Protein AF-A0A1Q8R2D6-F1 (afdb_monomer)

Organism: NCBI:txid1888891

Sequence (238 aa):
MILGSIPFVTILTWRAQDFGLTRRSAFLITLFLCGEVMLFPRILRSGWIIWWSLSIIFLVFSGLFWSKVQKTKIAAMAETKDEASTSQISICTENFSKEEIIMQVQIEEPREETSTETVIEEPREETSTETVIKERSEEPDEETLIEQLIEQGFNAKYSDNLDQAVNLFSKALSLDPIPDLALYLIIDCYWLWNNLGERDYAQTQLQVYIQKYLPQFNSDLRHQFDAWMTKENLHSLK

Structure (mmCIF, N/CA/C/O backbone):
data_AF-A0A1Q8R2D6-F1
#
_entry.id   AF-A0A1Q8R2D6-F1
#
loop_
_atom_site.group_PDB
_atom_site.id
_atom_site.type_symbol
_atom_site.label_atom_id
_atom_site.label_alt_id
_atom_site.label_comp_id
_atom_site.label_asym_id
_atom_site.label_entity_id
_atom_site.label_seq_id
_atom_site.pdbx_PDB_ins_code
_atom_site.Cartn_x
_atom_site.Cartn_y
_atom_site.Cartn_z
_atom_site.occupancy
_atom_site.B_iso_or_equiv
_atom_site.auth_seq_id
_atom_site.auth_comp_id
_atom_site.auth_asym_id
_atom_site.auth_atom_id
_atom_site.pdbx_PDB_model_num
ATOM 1 N N . MET A 1 1 ? -36.122 12.189 -4.958 1.00 49.25 1 MET A N 1
ATOM 2 C CA . MET A 1 1 ? -35.716 12.921 -6.180 1.00 49.25 1 MET A CA 1
ATOM 3 C C . MET A 1 1 ? -34.257 12.570 -6.512 1.00 49.25 1 MET A C 1
ATOM 5 O O . MET A 1 1 ? -33.382 13.404 -6.365 1.00 49.25 1 MET A O 1
ATOM 9 N N . ILE A 1 2 ? -33.981 11.302 -6.863 1.00 50.59 2 ILE A N 1
ATOM 10 C CA . ILE A 1 2 ? -32.612 10.756 -7.073 1.00 50.59 2 ILE A CA 1
ATOM 11 C C . ILE A 1 2 ? -32.453 10.160 -8.494 1.00 50.59 2 ILE A C 1
ATOM 13 O O . ILE A 1 2 ? -31.357 9.822 -8.917 1.00 50.59 2 ILE A O 1
ATOM 17 N N . LEU A 1 3 ? -33.522 10.118 -9.303 1.00 48.78 3 LEU A N 1
ATOM 18 C CA . LEU A 1 3 ? -33.504 9.499 -10.640 1.00 48.78 3 LEU A CA 1
ATOM 19 C C . LEU A 1 3 ? -32.684 10.255 -11.713 1.00 48.78 3 LEU A C 1
ATOM 21 O O . LEU A 1 3 ? -32.600 9.789 -12.843 1.00 48.78 3 LEU A O 1
ATOM 25 N N . GLY A 1 4 ? -32.078 11.402 -11.388 1.00 50.03 4 GLY A N 1
ATOM 26 C CA . GLY A 1 4 ? -31.319 12.217 -12.347 1.00 50.03 4 GLY A CA 1
ATOM 27 C C . GLY A 1 4 ? -29.815 11.927 -12.430 1.00 50.03 4 GLY A C 1
ATOM 28 O O . GLY A 1 4 ? -29.171 12.396 -13.365 1.00 50.03 4 GLY A O 1
ATOM 29 N N . SER A 1 5 ? -29.225 11.184 -11.486 1.00 59.44 5 SER A N 1
ATOM 30 C CA . SER A 1 5 ? -27.759 11.043 -11.406 1.00 59.44 5 SER A CA 1
ATOM 31 C C . SER A 1 5 ? -27.187 9.966 -12.331 1.00 59.44 5 SER A C 1
ATOM 33 O O . SER A 1 5 ? -26.088 10.131 -12.854 1.00 59.44 5 SER A O 1
ATOM 35 N N . ILE A 1 6 ? -27.937 8.890 -12.579 1.00 64.88 6 ILE A N 1
ATOM 36 C CA . ILE A 1 6 ? -27.487 7.743 -13.383 1.00 64.88 6 ILE A CA 1
ATOM 37 C C . ILE A 1 6 ? -27.101 8.146 -14.821 1.00 64.88 6 ILE A C 1
ATOM 39 O O . ILE A 1 6 ? -25.969 7.857 -15.213 1.00 64.88 6 ILE A O 1
ATOM 43 N N . PRO A 1 7 ? -27.944 8.863 -15.600 1.00 66.12 7 PRO A N 1
ATOM 44 C CA . PRO A 1 7 ? -27.573 9.258 -16.962 1.00 66.12 7 PRO A CA 1
ATOM 45 C C . PRO A 1 7 ? -26.385 10.234 -16.998 1.00 66.12 7 PRO A C 1
ATOM 47 O O . PRO A 1 7 ? -25.572 10.196 -17.923 1.00 66.12 7 PRO A O 1
ATOM 50 N N . PHE A 1 8 ? -26.239 11.079 -15.974 1.00 61.16 8 PHE A N 1
ATOM 51 C CA . PHE A 1 8 ? -25.151 12.053 -15.885 1.00 61.16 8 PHE A CA 1
ATOM 52 C C . PHE A 1 8 ? -23.792 11.377 -15.661 1.00 61.16 8 PHE A C 1
ATOM 54 O O . PHE A 1 8 ? -22.820 11.691 -16.350 1.00 61.16 8 PHE A O 1
ATOM 61 N N . VAL A 1 9 ? -23.740 10.383 -14.768 1.00 65.31 9 VAL A N 1
ATOM 62 C CA . VAL A 1 9 ? -22.529 9.586 -14.528 1.00 65.31 9 VAL A CA 1
ATOM 63 C C . VAL A 1 9 ? -22.140 8.804 -15.784 1.00 65.31 9 VAL A C 1
ATOM 65 O O . VAL A 1 9 ? -20.965 8.791 -16.150 1.00 65.31 9 VAL A O 1
ATOM 68 N N . THR A 1 10 ? -23.101 8.223 -16.512 1.00 66.81 10 THR A N 1
ATOM 69 C CA . THR A 1 10 ? -22.798 7.503 -17.761 1.00 66.81 10 THR A CA 1
ATOM 70 C C . THR A 1 10 ? -22.265 8.414 -18.868 1.00 66.81 10 THR A C 1
ATOM 72 O O . THR A 1 10 ? -21.314 8.034 -19.546 1.00 66.81 10 THR A O 1
ATOM 75 N N . ILE A 1 11 ? -22.796 9.634 -19.019 1.00 69.81 11 ILE A N 1
ATOM 76 C CA . ILE A 1 11 ? -22.312 10.597 -20.025 1.00 69.81 11 ILE A CA 1
ATOM 77 C C . ILE A 1 11 ? -20.894 11.077 -19.691 1.00 69.81 11 ILE A C 1
ATOM 79 O O . ILE A 1 11 ? -20.056 11.174 -20.587 1.00 69.81 11 ILE A O 1
ATOM 83 N N . LEU A 1 12 ? -20.603 11.339 -18.412 1.00 66.94 12 LEU A N 1
ATOM 84 C CA . LEU A 1 12 ? -19.263 11.723 -17.959 1.00 66.94 12 LEU A CA 1
ATOM 85 C C . LEU A 1 12 ? -18.244 10.601 -18.155 1.00 66.94 12 LEU A C 1
ATOM 87 O O . LEU A 1 12 ? -17.141 10.854 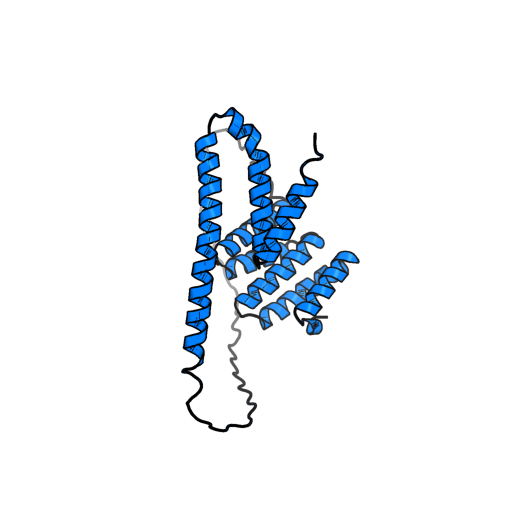-18.633 1.00 66.94 12 LEU A O 1
ATOM 91 N N . THR A 1 13 ? -18.624 9.366 -17.828 1.00 64.56 13 THR A N 1
ATOM 92 C CA . THR A 1 13 ? -17.746 8.198 -17.978 1.00 64.56 13 THR A CA 1
ATOM 93 C C . THR A 1 13 ? -17.443 7.924 -19.451 1.00 64.56 13 THR A C 1
ATOM 95 O O . THR A 1 13 ? -16.289 7.693 -19.806 1.00 64.56 13 THR A O 1
ATOM 98 N N . TRP A 1 14 ? -18.455 8.022 -20.319 1.00 71.25 14 TRP A N 1
ATOM 99 C CA . TRP A 1 14 ? -18.293 7.858 -21.763 1.00 71.25 14 TRP A CA 1
ATOM 100 C C . TRP A 1 14 ? -17.405 8.955 -22.370 1.00 71.25 14 TRP A C 1
ATOM 102 O O . TRP A 1 14 ? -16.427 8.654 -23.048 1.00 71.25 14 TRP A O 1
ATOM 112 N N . ARG A 1 15 ? -17.645 10.229 -22.023 1.00 64.19 15 ARG A N 1
ATOM 113 C CA . ARG A 1 15 ? -16.787 11.355 -22.439 1.00 64.19 15 ARG A CA 1
ATOM 114 C C . ARG A 1 15 ? -15.346 11.207 -21.947 1.00 64.19 15 ARG A C 1
ATOM 116 O O . ARG A 1 15 ? -14.430 11.562 -22.676 1.00 64.19 15 ARG A O 1
ATOM 123 N N . ALA A 1 16 ? -15.125 10.701 -20.733 1.00 65.81 16 ALA A N 1
ATOM 124 C CA . ALA A 1 16 ? -13.780 10.528 -20.184 1.00 65.81 16 ALA A CA 1
ATOM 125 C C . ALA A 1 16 ? -12.938 9.506 -20.972 1.00 65.81 16 ALA A C 1
ATOM 127 O O . ALA A 1 16 ? -11.724 9.686 -21.083 1.00 65.81 16 ALA A O 1
ATOM 128 N N . GLN A 1 17 ? -13.569 8.476 -21.550 1.00 67.12 17 GLN A N 1
ATOM 129 C CA . GLN A 1 17 ? -12.886 7.517 -22.425 1.00 67.12 17 GLN A CA 1
ATOM 130 C C . GLN A 1 17 ? -12.437 8.154 -23.746 1.00 67.12 17 GLN A C 1
ATOM 132 O O . GLN A 1 17 ? -11.300 7.927 -24.157 1.00 67.12 17 GLN A O 1
ATOM 137 N N . ASP A 1 18 ? -13.257 9.016 -24.352 1.00 68.50 18 ASP A N 1
ATOM 138 C CA . ASP A 1 18 ? -12.910 9.704 -25.607 1.00 68.50 18 ASP A CA 1
ATOM 139 C C . ASP A 1 18 ? -11.714 10.664 -25.464 1.00 68.50 18 ASP A C 1
ATOM 141 O O . ASP A 1 18 ? -11.003 10.933 -26.432 1.00 68.50 18 ASP A O 1
ATOM 145 N N . PHE A 1 19 ? -11.445 11.165 -24.254 1.00 66.56 19 PHE A N 1
ATOM 146 C CA . PHE A 1 19 ? -10.306 12.050 -23.986 1.00 66.56 19 PHE A CA 1
ATOM 147 C C . PHE A 1 19 ? -8.987 11.315 -23.699 1.00 66.56 19 PHE A C 1
ATOM 149 O O . PHE A 1 19 ? -7.976 11.976 -23.456 1.00 66.56 19 PHE A O 1
ATOM 156 N N . GLY A 1 20 ? -8.961 9.976 -23.706 1.00 72.81 20 GLY A N 1
ATOM 157 C CA . GLY A 1 20 ? -7.745 9.204 -23.416 1.00 72.81 20 GLY A CA 1
ATOM 158 C C . GLY A 1 20 ? -7.202 9.434 -21.999 1.00 72.81 20 GLY A C 1
ATOM 159 O O . GLY A 1 20 ? -6.004 9.293 -21.753 1.00 72.81 20 GLY A O 1
ATOM 160 N N . LEU A 1 21 ? -8.071 9.833 -21.065 1.00 71.38 21 LEU A N 1
ATOM 161 C CA . LEU A 1 21 ? -7.701 10.118 -19.682 1.00 71.38 21 LEU A CA 1
ATOM 162 C C . LEU A 1 21 ? -7.216 8.839 -18.991 1.00 71.38 21 LEU A C 1
ATOM 164 O O . LEU A 1 21 ? -7.866 7.793 -19.019 1.00 71.38 21 LEU A O 1
ATOM 168 N N . THR A 1 22 ? -6.071 8.928 -18.317 1.00 77.88 22 THR A N 1
ATOM 169 C CA . THR A 1 22 ? -5.552 7.824 -17.501 1.00 77.88 22 THR A CA 1
ATOM 170 C C . THR A 1 22 ? -6.535 7.487 -16.373 1.00 77.88 22 THR A C 1
ATOM 172 O O . THR A 1 22 ? -7.207 8.372 -15.835 1.00 77.88 22 THR A O 1
ATOM 175 N N . ARG A 1 23 ? -6.595 6.217 -15.952 1.00 74.81 23 ARG A N 1
ATOM 176 C CA . ARG A 1 23 ? -7.539 5.732 -14.922 1.00 74.81 23 ARG A CA 1
ATOM 177 C C . ARG A 1 23 ? -7.538 6.580 -13.639 1.00 74.81 23 ARG A C 1
ATOM 179 O O . ARG A 1 23 ? -8.593 6.818 -13.061 1.00 74.81 23 ARG A O 1
ATOM 186 N N . ARG A 1 24 ? -6.366 7.084 -13.228 1.00 73.25 24 ARG A N 1
ATOM 187 C CA . ARG A 1 24 ? -6.216 7.983 -12.068 1.00 73.25 24 ARG A CA 1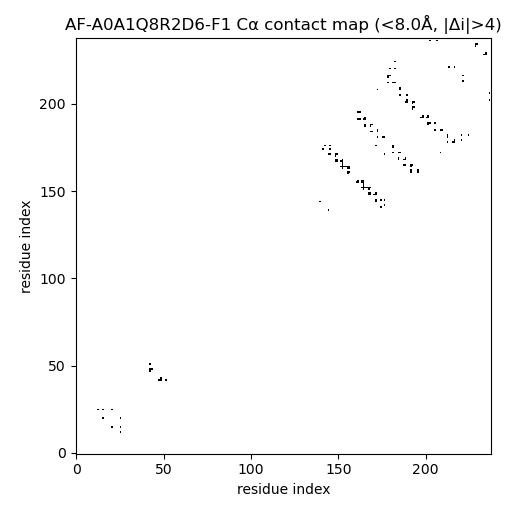
ATOM 188 C C . ARG A 1 24 ? -6.853 9.353 -12.303 1.00 73.25 24 ARG A C 1
ATOM 190 O O . ARG A 1 24 ? -7.557 9.853 -11.435 1.00 73.25 24 ARG A O 1
ATOM 197 N N . SER A 1 25 ? -6.662 9.937 -13.485 1.00 73.62 25 SER A N 1
ATOM 198 C CA . SER A 1 25 ? -7.271 11.228 -13.825 1.00 73.62 25 SER A CA 1
ATOM 199 C C . SER A 1 25 ? -8.798 11.155 -13.923 1.00 73.62 25 SER A C 1
ATOM 201 O O . SER A 1 25 ? -9.477 12.032 -13.399 1.00 73.62 25 SER A O 1
ATOM 203 N N . ALA A 1 26 ? -9.350 10.073 -14.483 1.00 76.19 26 ALA A N 1
ATOM 204 C CA . ALA A 1 26 ? -10.797 9.857 -14.519 1.00 76.19 26 ALA A CA 1
ATOM 205 C C . ALA A 1 26 ? -11.402 9.752 -13.105 1.00 76.19 26 ALA A C 1
ATOM 207 O O . ALA A 1 26 ? -12.459 10.325 -12.832 1.00 76.19 26 ALA A O 1
ATOM 208 N N . PHE A 1 27 ? -10.704 9.079 -12.185 1.00 78.00 27 PHE A N 1
ATOM 209 C CA . PHE A 1 27 ? -11.123 8.978 -10.787 1.00 78.00 27 PHE A CA 1
ATOM 210 C C . PHE A 1 27 ? -11.118 10.340 -10.077 1.00 78.00 27 PHE A C 1
ATOM 212 O O . PHE A 1 27 ? -12.103 10.696 -9.434 1.00 78.00 27 PHE A O 1
ATOM 219 N N . LEU A 1 28 ? -10.060 11.138 -10.255 1.00 76.62 28 LEU A N 1
ATOM 220 C CA . LEU A 1 28 ? -9.964 12.477 -9.665 1.00 76.62 28 LEU A CA 1
ATOM 221 C C . LEU A 1 28 ? -11.050 13.423 -10.184 1.00 76.62 28 LEU A C 1
ATOM 223 O O . LEU A 1 28 ? -11.676 14.121 -9.392 1.00 76.62 28 LEU A O 1
ATOM 227 N N . ILE A 1 29 ? -11.324 13.404 -11.491 1.00 78.31 29 ILE A N 1
ATOM 228 C CA . ILE A 1 29 ? -12.409 14.196 -12.088 1.00 78.31 29 ILE A CA 1
ATOM 229 C C . ILE A 1 29 ? -13.758 13.787 -11.488 1.00 78.31 29 ILE A C 1
ATOM 231 O O . ILE A 1 29 ? -14.573 14.643 -11.156 1.00 78.31 29 ILE A O 1
ATOM 235 N N . THR A 1 30 ? -13.982 12.486 -11.299 1.00 80.19 30 THR A N 1
ATOM 236 C CA . THR A 1 30 ? -15.230 11.968 -10.722 1.00 80.19 30 THR A CA 1
ATOM 237 C C . THR A 1 30 ? -15.400 12.393 -9.262 1.00 80.19 30 THR A C 1
ATOM 239 O O . THR A 1 30 ? -16.477 12.852 -8.886 1.00 80.19 30 THR A O 1
ATOM 242 N N . LEU A 1 31 ? -14.345 12.300 -8.444 1.00 80.75 31 LEU A N 1
ATOM 243 C CA . LEU A 1 31 ? -14.370 12.779 -7.058 1.00 80.75 31 LEU A CA 1
ATOM 244 C C . LEU A 1 31 ? -14.603 14.288 -6.980 1.00 80.75 31 LEU A C 1
ATOM 246 O O . LEU A 1 31 ? -15.407 14.737 -6.165 1.00 80.75 31 LEU A O 1
ATOM 250 N N . PHE A 1 32 ? -13.951 15.059 -7.850 1.00 80.50 32 PHE A N 1
ATOM 251 C CA . PHE A 1 32 ? -14.112 16.508 -7.893 1.00 80.50 32 PHE A CA 1
ATOM 252 C C . PHE A 1 32 ? -15.547 16.900 -8.260 1.00 80.50 32 PHE A C 1
ATOM 254 O O . PHE A 1 32 ? -16.168 17.699 -7.564 1.00 80.50 32 PHE A O 1
ATOM 261 N N . LEU A 1 33 ? -16.119 16.268 -9.290 1.00 80.12 33 LEU A N 1
ATOM 262 C CA . LEU A 1 33 ? -17.515 16.474 -9.685 1.00 80.12 33 LEU A CA 1
ATOM 263 C C . LEU A 1 33 ? -18.496 16.051 -8.585 1.00 80.12 33 LEU A C 1
ATOM 265 O O . LEU A 1 33 ? -19.503 16.721 -8.372 1.00 80.12 33 LEU A O 1
ATOM 269 N N . CYS A 1 34 ? -18.203 14.974 -7.854 1.00 82.31 34 CYS A N 1
ATOM 270 C CA . CYS A 1 34 ? -19.014 14.549 -6.716 1.00 82.31 34 CYS A CA 1
ATOM 271 C C . CYS A 1 34 ? -18.988 15.591 -5.584 1.00 82.31 34 CYS A C 1
ATOM 273 O O . CYS A 1 34 ? -20.038 15.963 -5.055 1.00 82.31 34 CYS A O 1
ATOM 275 N N . GLY A 1 35 ? -17.802 16.116 -5.260 1.00 84.56 35 GLY A N 1
ATOM 276 C CA . GLY A 1 35 ? -17.629 17.186 -4.279 1.00 84.56 35 GLY A CA 1
ATOM 277 C C . GLY A 1 35 ? -18.364 18.468 -4.674 1.00 84.56 35 GLY A C 1
ATOM 278 O O . GLY A 1 35 ? -19.101 19.028 -3.864 1.00 84.56 35 GLY A O 1
ATOM 279 N N . GLU A 1 36 ? -18.241 18.890 -5.933 1.00 77.62 36 GLU A N 1
ATOM 280 C CA . GLU A 1 36 ? -18.953 20.043 -6.495 1.00 77.62 36 GLU A CA 1
ATOM 281 C C . GLU A 1 36 ? -20.477 19.893 -6.364 1.00 77.62 36 GLU A C 1
ATOM 283 O O . GLU A 1 36 ? -21.150 20.802 -5.877 1.00 77.62 36 GLU A O 1
ATOM 288 N N . VAL A 1 37 ? -21.028 18.726 -6.716 1.00 83.19 37 VAL A N 1
ATOM 289 C CA . VAL A 1 37 ? -22.471 18.444 -6.601 1.00 83.19 37 VAL A CA 1
ATOM 290 C C . VAL A 1 37 ? -22.937 18.461 -5.142 1.00 83.19 37 VAL A C 1
ATOM 292 O O . VAL A 1 37 ? -24.014 18.981 -4.850 1.00 83.19 37 VAL A O 1
ATOM 295 N N . MET A 1 38 ? -22.130 17.942 -4.212 1.00 86.94 38 MET A N 1
ATOM 296 C CA . MET A 1 38 ? -22.426 17.963 -2.773 1.00 86.94 38 MET A CA 1
ATOM 297 C C . MET A 1 38 ? -22.367 19.380 -2.179 1.00 86.94 38 MET A C 1
ATOM 299 O O . MET A 1 38 ? -23.127 19.706 -1.265 1.00 86.94 38 MET A O 1
ATOM 303 N N . LEU A 1 39 ? -21.478 20.236 -2.688 1.00 82.94 39 LEU A N 1
ATOM 304 C CA . LEU A 1 39 ? -21.288 21.608 -2.210 1.00 82.94 39 LEU A CA 1
ATOM 305 C C . LEU A 1 39 ? -22.266 22.605 -2.842 1.00 82.94 39 LEU A C 1
ATOM 307 O O . LEU A 1 39 ? -22.570 23.631 -2.229 1.00 82.94 39 LEU A O 1
ATOM 311 N N . PHE A 1 40 ? -22.813 22.290 -4.016 1.00 81.56 40 PHE A N 1
ATOM 312 C CA . PHE A 1 40 ? -23.723 23.153 -4.767 1.00 81.56 40 PHE A CA 1
ATOM 313 C C . PHE A 1 40 ? -24.908 23.705 -3.941 1.00 81.56 40 PHE A C 1
ATOM 315 O O . PHE A 1 40 ? -25.128 24.919 -3.973 1.00 81.56 40 PHE A O 1
ATOM 322 N N . PRO A 1 41 ? -25.629 22.913 -3.114 1.00 81.50 41 PRO A N 1
ATOM 323 C CA . PRO A 1 41 ? -26.730 23.438 -2.299 1.00 81.50 41 PRO A CA 1
ATOM 324 C C . PRO A 1 41 ? -26.273 24.430 -1.220 1.00 81.50 41 PRO A C 1
ATOM 326 O O . PRO A 1 41 ? -26.984 25.386 -0.906 1.00 81.50 41 PRO A O 1
ATOM 329 N N . ARG A 1 42 ? -25.077 24.226 -0.648 1.00 83.69 42 ARG A N 1
ATOM 330 C CA . ARG A 1 42 ? -24.490 25.144 0.342 1.00 83.69 42 ARG A CA 1
ATOM 331 C C . ARG A 1 42 ? -24.068 26.458 -0.306 1.00 83.69 42 ARG A C 1
ATOM 333 O O . ARG A 1 42 ? -24.334 27.519 0.253 1.00 83.69 42 ARG A O 1
ATOM 340 N N . ILE A 1 43 ? -23.464 26.381 -1.488 1.00 81.12 43 ILE A N 1
ATOM 341 C CA . ILE A 1 43 ? -22.980 27.539 -2.248 1.00 81.12 43 ILE A CA 1
ATOM 342 C C . ILE A 1 43 ? -24.147 28.393 -2.764 1.00 81.12 43 ILE A C 1
ATOM 344 O O . ILE A 1 43 ? -24.092 29.621 -2.693 1.00 81.12 43 ILE A O 1
ATOM 348 N N . LEU A 1 44 ? -25.241 27.763 -3.204 1.00 82.12 44 LEU A N 1
ATOM 349 C CA . LEU A 1 44 ? -26.472 28.468 -3.577 1.00 82.12 44 LEU A CA 1
ATOM 350 C C . LEU A 1 44 ? -27.035 29.301 -2.421 1.00 82.12 44 LEU A C 1
ATOM 352 O O . LEU A 1 44 ? -27.538 30.400 -2.639 1.00 82.12 44 LEU A O 1
ATOM 356 N N . ARG A 1 45 ? -26.925 28.799 -1.186 1.00 90.31 45 ARG A N 1
ATOM 357 C CA . ARG A 1 45 ? -27.422 29.494 0.005 1.00 90.31 45 ARG A CA 1
ATOM 358 C C . ARG A 1 45 ? -26.513 30.639 0.456 1.00 90.31 45 ARG A C 1
ATOM 360 O O . ARG A 1 45 ? -27.017 31.594 1.037 1.00 90.31 45 ARG A O 1
ATOM 367 N N . SER A 1 46 ? -25.204 30.563 0.207 1.00 88.12 46 SER A N 1
ATOM 368 C CA . SER A 1 46 ? -24.252 31.603 0.626 1.00 88.12 46 SER A CA 1
ATOM 369 C C . SER A 1 46 ? -24.168 32.794 -0.335 1.00 88.12 46 SER A C 1
ATOM 371 O O . SER A 1 46 ? -23.523 33.786 -0.006 1.00 88.12 46 SER A O 1
ATOM 373 N N . GLY A 1 47 ? -24.800 32.721 -1.513 1.00 91.00 47 GLY A N 1
ATOM 374 C CA . GLY A 1 47 ? -24.749 33.777 -2.531 1.00 91.00 47 GLY A CA 1
ATOM 375 C C . GLY A 1 47 ? -23.442 33.814 -3.334 1.00 91.00 47 GLY A C 1
ATOM 376 O O . GLY A 1 47 ? -23.210 34.751 -4.092 1.00 91.00 47 GLY A O 1
ATOM 377 N N . TRP A 1 48 ? -22.585 32.795 -3.213 1.00 90.88 48 TRP A N 1
ATOM 378 C CA . TRP A 1 48 ? -21.262 32.739 -3.857 1.00 90.88 48 TRP A CA 1
ATOM 379 C C . TRP A 1 48 ? -21.291 32.108 -5.260 1.00 90.88 48 TRP A C 1
ATOM 381 O O . TRP A 1 48 ? -20.329 31.483 -5.705 1.00 90.88 48 TRP A O 1
ATOM 391 N N . ILE A 1 49 ? -22.395 32.280 -5.990 1.00 86.94 49 ILE A N 1
ATOM 392 C CA . ILE A 1 49 ? -22.609 31.636 -7.296 1.00 86.94 49 ILE A CA 1
ATOM 393 C C . ILE A 1 49 ? -21.556 32.052 -8.338 1.00 86.94 49 ILE A C 1
ATOM 395 O O . ILE A 1 49 ? -21.135 31.240 -9.159 1.00 86.94 49 ILE A O 1
ATOM 399 N N . ILE A 1 50 ? -21.081 33.302 -8.268 1.00 88.50 50 ILE A N 1
ATOM 400 C CA . ILE A 1 50 ? -20.096 33.856 -9.207 1.00 88.50 50 ILE A CA 1
ATOM 401 C C . ILE A 1 50 ? -18.758 33.123 -9.061 1.00 88.50 50 ILE A C 1
ATOM 403 O O . ILE A 1 50 ? -18.198 32.668 -10.056 1.00 88.50 50 ILE A O 1
ATOM 407 N N . TRP A 1 51 ? -18.280 32.929 -7.830 1.00 84.44 51 TRP A N 1
ATOM 408 C CA . TRP A 1 51 ? -17.029 32.212 -7.561 1.00 84.44 51 TRP A CA 1
ATOM 409 C C . TRP A 1 51 ? -17.083 30.756 -8.017 1.00 84.44 51 TRP A C 1
ATOM 411 O O . TRP A 1 51 ? -16.135 30.256 -8.618 1.00 84.44 51 TRP A O 1
ATOM 421 N N . TRP A 1 52 ? -18.219 30.097 -7.800 1.00 84.69 52 TRP A N 1
ATOM 422 C CA . TRP A 1 52 ? -18.423 28.731 -8.271 1.00 84.69 52 TRP A CA 1
ATOM 423 C C . TRP A 1 52 ? -18.423 28.641 -9.802 1.00 84.69 52 TRP A C 1
ATOM 425 O O . TRP A 1 52 ? -17.741 27.793 -10.373 1.00 84.69 52 TRP A O 1
ATOM 435 N N . SER A 1 53 ? -19.090 29.578 -10.486 1.00 83.06 53 SER A N 1
ATOM 436 C CA . SER A 1 53 ? -19.061 29.631 -11.952 1.00 83.06 53 SER A CA 1
ATOM 437 C C . SER A 1 53 ? -17.646 29.851 -12.506 1.00 83.06 53 SER A C 1
ATOM 439 O O . SER A 1 53 ? -17.270 29.217 -13.492 1.00 83.06 53 SER A O 1
ATOM 441 N N . LEU A 1 54 ? -16.826 30.672 -11.839 1.00 87.19 54 LEU A N 1
ATOM 442 C CA . LEU A 1 54 ? -15.428 30.889 -12.218 1.00 87.19 54 LEU A CA 1
ATOM 443 C C . LEU A 1 54 ? -14.570 29.632 -12.020 1.00 87.19 54 LEU A C 1
ATOM 445 O O . LEU A 1 54 ? -13.733 29.350 -12.875 1.00 87.19 54 LEU A O 1
ATOM 449 N N . SER A 1 55 ? -14.808 28.853 -10.957 1.00 83.38 55 SER A N 1
ATOM 450 C CA . SER A 1 55 ? -14.138 27.562 -10.722 1.00 83.38 55 SER A CA 1
ATOM 451 C C . SER A 1 55 ? -14.369 26.592 -11.885 1.00 83.38 55 SER A C 1
ATOM 453 O O . SER A 1 55 ? -13.416 26.065 -12.462 1.00 83.38 55 SER A O 1
ATOM 455 N N . ILE A 1 56 ? -15.627 26.436 -12.314 1.00 82.31 56 ILE A N 1
ATOM 456 C CA . ILE A 1 56 ? -15.982 25.563 -13.443 1.00 82.31 56 ILE A CA 1
ATOM 457 C C . ILE A 1 56 ? -15.315 26.035 -14.732 1.00 82.31 56 ILE A C 1
ATOM 459 O O . ILE A 1 56 ? -14.736 25.230 -15.464 1.00 82.31 56 ILE A O 1
ATOM 463 N N . ILE A 1 57 ? -15.376 27.338 -15.013 1.00 87.06 57 ILE A N 1
ATOM 464 C CA . ILE A 1 57 ? -14.763 27.919 -16.209 1.00 87.06 57 ILE A CA 1
ATOM 465 C C . ILE A 1 57 ? -13.253 27.652 -16.208 1.00 87.06 57 ILE A C 1
ATOM 467 O O . ILE A 1 57 ? -12.715 27.168 -17.207 1.00 87.06 57 ILE A O 1
ATOM 471 N N . PHE A 1 58 ? -12.575 27.892 -15.084 1.00 85.88 58 PHE A N 1
ATOM 472 C CA . PHE A 1 58 ? -11.146 27.624 -14.934 1.00 85.88 58 PHE A CA 1
ATOM 473 C C . PHE A 1 58 ? -10.807 26.144 -15.163 1.00 85.88 58 PHE A C 1
ATOM 475 O O . PHE A 1 58 ? -9.819 25.834 -15.833 1.00 85.88 58 PHE A O 1
ATOM 482 N N . LEU A 1 59 ? -11.644 25.225 -14.681 1.00 81.50 59 LEU A N 1
ATOM 483 C CA . LEU A 1 59 ? -11.442 23.784 -14.833 1.00 81.50 59 LEU A CA 1
ATOM 484 C C . LEU A 1 59 ? -11.571 23.332 -16.297 1.00 81.50 59 LEU A C 1
ATOM 486 O O . LEU A 1 59 ? -10.739 22.564 -16.788 1.00 81.50 59 LEU A O 1
ATOM 490 N N . VAL A 1 60 ? -12.545 23.879 -17.032 1.00 81.00 60 VAL A N 1
ATOM 491 C CA . VAL A 1 60 ? -12.702 23.644 -18.478 1.00 81.00 60 VAL A CA 1
ATOM 492 C C . VAL A 1 60 ? -11.497 24.182 -19.256 1.00 81.00 60 VAL A C 1
ATOM 494 O O . VAL A 1 60 ? -10.945 23.475 -20.103 1.00 81.00 60 VAL A O 1
ATOM 497 N N . PHE A 1 61 ? -11.040 25.400 -18.948 1.00 82.69 61 PHE A N 1
ATOM 498 C CA . PHE A 1 61 ? -9.849 25.970 -19.585 1.00 82.69 61 PHE A CA 1
ATOM 499 C C . PHE A 1 61 ? -8.584 25.165 -19.277 1.00 82.69 61 PHE A C 1
ATOM 501 O O . PHE A 1 61 ? -7.800 24.901 -20.189 1.00 82.69 61 PHE A O 1
ATOM 508 N N . SER A 1 62 ? -8.413 24.710 -18.036 1.00 79.62 62 SER A N 1
ATOM 509 C CA . SER A 1 62 ? -7.275 23.878 -17.629 1.00 79.62 62 SER A CA 1
ATOM 510 C C . SER A 1 62 ? -7.213 22.578 -18.435 1.00 79.62 62 SER A C 1
ATOM 512 O O . SER A 1 62 ? -6.148 22.210 -18.929 1.00 79.62 62 SER A O 1
ATOM 514 N N . GLY A 1 63 ? -8.360 21.926 -18.663 1.00 77.19 63 GLY A N 1
ATOM 515 C CA . GLY A 1 63 ? -8.441 20.723 -19.497 1.00 77.19 63 GLY A CA 1
ATOM 516 C C . GLY A 1 63 ? -8.077 20.975 -20.965 1.00 77.19 63 GLY A C 1
ATOM 517 O O . GLY A 1 63 ? -7.316 20.210 -21.563 1.00 77.19 63 GLY A O 1
ATOM 518 N N . LEU A 1 64 ? -8.555 22.082 -21.545 1.00 78.12 64 LEU A N 1
ATOM 519 C CA . LEU A 1 64 ? -8.241 22.452 -22.931 1.00 78.12 64 LEU A CA 1
ATOM 520 C C . LEU A 1 64 ? -6.752 22.770 -23.119 1.00 78.12 64 LEU A C 1
ATOM 522 O O . LEU A 1 64 ? -6.145 22.321 -24.098 1.00 78.12 64 LEU A O 1
ATOM 526 N N . PHE A 1 65 ? -6.147 23.496 -22.177 1.00 75.31 65 PHE A N 1
ATOM 527 C CA . PHE A 1 65 ? -4.725 23.836 -22.222 1.00 75.31 65 PHE A CA 1
ATOM 528 C C . PHE A 1 65 ? -3.818 22.620 -22.008 1.00 75.31 65 PHE A C 1
ATOM 530 O O . PHE A 1 65 ? -2.794 22.507 -22.686 1.00 75.31 65 PHE A O 1
ATOM 537 N N . TRP A 1 66 ? -4.212 21.664 -21.161 1.00 72.00 66 TRP A N 1
ATOM 538 C CA . TRP A 1 66 ? -3.429 20.450 -20.910 1.00 72.00 66 TRP A CA 1
ATOM 539 C C . TRP A 1 66 ? -3.195 19.622 -22.184 1.00 72.00 66 TRP A C 1
ATOM 541 O O . TRP A 1 66 ? -2.092 19.124 -22.421 1.00 72.00 66 TRP A O 1
ATOM 551 N N . SER A 1 67 ? -4.201 19.549 -23.063 1.00 65.94 67 SER A N 1
ATOM 552 C CA . SER A 1 67 ? -4.107 18.813 -24.332 1.00 65.94 67 SER A CA 1
ATOM 553 C C . SER A 1 67 ? -3.036 19.365 -25.285 1.00 65.94 67 SER A C 1
ATOM 555 O O . SER A 1 67 ? -2.416 18.606 -26.032 1.00 65.94 67 SER A O 1
ATOM 557 N N . LYS A 1 68 ? -2.775 20.680 -25.248 1.00 71.19 68 LYS A N 1
ATOM 558 C CA . LYS A 1 68 ? -1.745 21.316 -26.082 1.00 71.19 68 LYS A CA 1
ATOM 559 C C . LYS A 1 68 ? -0.340 21.065 -25.544 1.00 71.19 68 LYS A C 1
ATOM 561 O O . LYS A 1 68 ? 0.562 20.812 -26.336 1.00 71.19 68 LYS A O 1
ATOM 566 N N . VAL A 1 69 ? -0.169 21.074 -24.222 1.00 69.69 69 VAL A N 1
ATOM 567 C CA . VAL A 1 69 ? 1.136 20.859 -23.571 1.00 69.69 69 VAL A CA 1
ATOM 568 C C . VAL A 1 69 ? 1.642 19.425 -23.767 1.00 69.69 69 VAL A C 1
ATOM 570 O O . VAL A 1 69 ? 2.845 19.203 -23.885 1.00 69.69 69 VAL A O 1
ATOM 573 N N . GLN A 1 70 ? 0.750 18.434 -23.850 1.00 69.06 70 GLN A N 1
ATOM 574 C CA . GLN A 1 70 ? 1.181 17.057 -24.115 1.00 69.06 70 GLN A CA 1
ATOM 575 C C . GLN A 1 70 ? 1.606 16.826 -25.568 1.00 69.06 70 GLN A C 1
ATOM 577 O O . GLN A 1 70 ? 2.577 16.113 -25.810 1.00 69.06 70 GLN A O 1
ATOM 582 N N . LYS A 1 71 ? 0.945 17.471 -26.538 1.00 69.19 71 LYS A N 1
ATOM 583 C CA . LYS A 1 71 ? 1.311 17.342 -27.957 1.00 69.19 71 LYS A CA 1
ATOM 584 C C . LYS A 1 71 ? 2.701 17.904 -28.255 1.00 69.19 71 LYS A C 1
ATOM 586 O O . LYS A 1 71 ? 3.429 17.309 -29.042 1.00 69.19 71 LYS A O 1
ATOM 591 N N . THR A 1 72 ? 3.098 18.994 -27.597 1.00 70.69 72 THR A N 1
ATOM 592 C CA . THR A 1 72 ? 4.445 19.561 -27.763 1.00 70.69 72 THR A CA 1
ATOM 593 C C . THR A 1 72 ? 5.526 18.697 -27.113 1.00 70.69 72 THR A C 1
ATOM 595 O O . THR A 1 72 ? 6.593 18.537 -27.696 1.00 70.69 72 THR A O 1
ATOM 598 N N . LYS A 1 73 ? 5.248 18.066 -25.962 1.00 66.12 73 LYS A N 1
ATOM 599 C CA . LYS A 1 73 ? 6.188 17.122 -25.328 1.00 66.12 73 LYS A CA 1
ATOM 600 C C . LYS A 1 73 ? 6.408 15.850 -26.149 1.00 66.12 73 LYS A C 1
ATOM 602 O O . LYS A 1 73 ? 7.543 15.405 -26.264 1.00 66.12 73 LYS A O 1
ATOM 607 N N . ILE A 1 74 ? 5.350 15.284 -26.735 1.00 67.00 74 ILE A N 1
ATOM 608 C CA . ILE A 1 74 ? 5.463 14.076 -27.571 1.00 67.00 74 ILE A CA 1
ATOM 609 C C . ILE A 1 74 ? 6.225 14.381 -28.870 1.00 67.00 74 ILE A C 1
ATOM 611 O O . ILE A 1 74 ? 7.057 13.579 -29.280 1.00 67.00 74 ILE A O 1
ATOM 615 N N . ALA A 1 75 ? 6.008 15.553 -29.478 1.00 68.12 75 ALA A N 1
ATOM 616 C CA . ALA A 1 75 ? 6.763 15.979 -30.659 1.00 68.12 75 ALA A CA 1
ATOM 617 C C . ALA A 1 75 ? 8.259 16.201 -30.354 1.00 68.12 75 ALA A C 1
ATOM 619 O O . ALA A 1 75 ? 9.108 15.706 -31.088 1.00 68.12 75 ALA A O 1
ATOM 620 N N . ALA A 1 76 ? 8.592 16.846 -29.228 1.00 68.44 76 ALA A N 1
ATOM 621 C CA . ALA A 1 76 ? 9.984 17.069 -28.821 1.00 68.44 76 ALA A CA 1
ATOM 622 C C . ALA A 1 76 ? 10.740 15.767 -28.470 1.00 68.44 76 ALA A C 1
ATOM 624 O O . ALA A 1 76 ? 11.951 15.665 -28.664 1.00 68.44 76 ALA A O 1
ATOM 625 N N . MET A 1 77 ? 10.032 14.748 -27.969 1.00 64.44 77 MET A N 1
ATOM 626 C CA . MET A 1 77 ? 10.610 13.421 -27.713 1.00 64.44 77 MET A CA 1
ATOM 627 C C . MET A 1 77 ? 10.777 12.573 -28.982 1.00 64.44 77 MET A C 1
ATOM 629 O O . MET A 1 77 ? 11.568 11.633 -28.976 1.00 64.44 77 MET A O 1
ATOM 633 N N . ALA A 1 78 ? 10.055 12.883 -30.062 1.00 66.44 78 ALA A N 1
ATOM 634 C CA . ALA A 1 78 ? 10.231 12.209 -31.346 1.00 66.44 78 ALA A CA 1
ATOM 635 C C . ALA A 1 78 ? 11.479 12.725 -32.087 1.00 66.44 78 ALA A C 1
ATOM 637 O O . ALA A 1 78 ? 12.251 11.916 -32.589 1.00 66.44 78 ALA A O 1
ATOM 638 N N . GLU A 1 79 ? 11.742 14.038 -32.070 1.00 60.97 79 GLU A N 1
ATOM 639 C CA . GLU A 1 79 ? 12.933 14.620 -32.722 1.00 60.97 79 GLU A CA 1
ATOM 640 C C . GLU A 1 79 ? 14.261 14.232 -32.053 1.00 60.97 79 GLU A C 1
ATOM 642 O O . GLU A 1 79 ? 15.283 14.123 -32.722 1.00 60.97 79 GLU A O 1
ATOM 647 N N . THR A 1 80 ? 14.268 13.949 -30.749 1.00 58.66 80 THR A N 1
ATOM 648 C CA . THR A 1 80 ? 15.498 13.570 -30.025 1.00 58.66 80 THR A CA 1
ATOM 649 C C . THR A 1 80 ? 15.917 12.107 -30.215 1.00 58.66 80 THR A C 1
ATOM 651 O O . THR A 1 80 ? 16.975 11.709 -29.728 1.00 58.66 80 THR A O 1
ATOM 654 N N . LYS A 1 81 ? 15.126 11.291 -30.927 1.00 53.16 81 LYS A N 1
ATOM 655 C CA . LYS A 1 81 ? 15.430 9.867 -31.155 1.00 53.16 81 LYS A CA 1
ATOM 656 C C . LYS A 1 81 ? 16.092 9.580 -32.508 1.00 53.16 81 LYS A C 1
ATOM 658 O O . LYS A 1 81 ? 16.753 8.549 -32.640 1.00 53.16 81 LYS A O 1
ATOM 663 N N . ASP A 1 82 ? 15.995 10.498 -33.467 1.00 55.38 82 ASP A N 1
ATOM 664 C CA . ASP A 1 82 ? 16.555 10.301 -34.810 1.00 55.38 82 ASP A CA 1
ATOM 665 C C . ASP A 1 82 ? 18.036 10.711 -34.929 1.00 55.38 82 ASP A C 1
ATOM 667 O O . ASP A 1 82 ? 18.716 10.291 -35.863 1.00 55.38 82 ASP A O 1
ATOM 671 N N . GLU A 1 83 ? 18.596 11.425 -33.945 1.00 53.56 83 GLU A N 1
ATOM 672 C CA . GLU A 1 83 ? 20.012 11.840 -33.965 1.00 53.56 83 GLU A CA 1
ATOM 673 C C . GLU A 1 83 ? 20.971 10.864 -33.247 1.00 53.56 83 GLU A C 1
ATOM 675 O O . GLU A 1 83 ? 22.188 10.974 -33.377 1.00 53.56 83 GLU A O 1
ATOM 680 N N . ALA A 1 84 ? 20.453 9.845 -32.547 1.00 52.34 84 ALA A N 1
ATOM 681 C CA . ALA A 1 84 ? 21.273 8.869 -31.812 1.00 52.34 84 ALA A CA 1
ATOM 682 C C . ALA A 1 84 ? 21.567 7.559 -32.579 1.00 52.34 84 ALA A C 1
ATOM 684 O O . ALA A 1 84 ? 22.262 6.691 -32.055 1.00 52.34 84 ALA A O 1
ATOM 685 N N . SER A 1 85 ? 21.069 7.391 -33.813 1.00 50.84 85 SER A N 1
ATOM 686 C CA . SER A 1 85 ? 21.177 6.117 -34.557 1.00 50.84 85 SER A CA 1
ATOM 687 C C . SER A 1 85 ? 22.247 6.084 -35.660 1.00 50.84 85 SER A C 1
ATOM 689 O O . SER A 1 85 ? 22.282 5.135 -36.441 1.00 50.84 85 SER A O 1
ATOM 691 N N . THR A 1 86 ? 23.164 7.058 -35.715 1.00 46.41 86 THR A N 1
ATOM 692 C CA . THR A 1 86 ? 24.270 7.048 -36.695 1.00 46.41 86 THR A CA 1
ATOM 693 C C . THR A 1 86 ? 25.639 7.190 -36.026 1.00 46.41 86 THR A C 1
ATOM 695 O O . THR A 1 86 ? 26.373 8.137 -36.276 1.00 46.41 86 THR A O 1
ATOM 698 N N . SER A 1 87 ? 26.017 6.232 -35.178 1.00 43.62 87 SER A N 1
ATOM 699 C CA . SER A 1 87 ? 27.434 5.977 -34.889 1.00 43.62 87 SER A CA 1
ATOM 700 C C . SER A 1 87 ? 27.674 4.506 -34.541 1.00 43.62 87 SER A C 1
ATOM 702 O O . SER A 1 87 ? 27.357 4.037 -33.456 1.00 43.62 87 SER A O 1
ATOM 704 N N . GLN A 1 88 ? 28.195 3.799 -35.545 1.00 39.00 88 GLN A N 1
ATOM 705 C CA . GLN A 1 88 ? 29.133 2.673 -35.489 1.00 39.00 88 GLN A CA 1
ATOM 706 C C . GLN A 1 88 ? 28.953 1.555 -34.443 1.00 39.00 88 GLN A C 1
ATOM 708 O O . GLN A 1 88 ? 29.377 1.629 -33.297 1.00 39.00 88 GLN A O 1
ATOM 713 N N . ILE A 1 89 ? 28.478 0.426 -34.972 1.00 45.12 89 ILE A N 1
ATOM 714 C CA . ILE A 1 89 ? 29.124 -0.900 -34.952 1.00 45.12 89 ILE A CA 1
ATOM 715 C C . ILE A 1 89 ? 30.485 -0.947 -34.224 1.00 45.12 89 ILE A C 1
ATOM 717 O O . ILE A 1 89 ? 31.496 -0.504 -34.762 1.00 45.12 89 ILE A O 1
ATOM 721 N N . SER A 1 90 ? 30.524 -1.645 -33.088 1.00 41.12 90 SER A N 1
ATOM 722 C CA . SER A 1 90 ? 31.677 -2.441 -32.653 1.00 41.12 90 SER A CA 1
ATOM 723 C C . SER A 1 90 ? 31.224 -3.505 -31.652 1.00 41.12 90 SER A C 1
ATOM 725 O O . SER A 1 90 ? 30.972 -3.225 -30.487 1.00 41.12 90 SER A O 1
ATOM 727 N N . ILE A 1 91 ? 31.087 -4.724 -32.171 1.00 41.38 91 ILE A N 1
ATOM 728 C CA . ILE A 1 91 ? 31.427 -6.021 -31.565 1.00 41.38 91 ILE A CA 1
ATOM 729 C C . ILE A 1 91 ? 31.947 -5.938 -30.114 1.00 41.38 91 ILE A C 1
ATOM 731 O O . ILE A 1 91 ? 33.010 -5.367 -29.893 1.00 41.38 91 ILE A O 1
ATOM 735 N N . CYS A 1 92 ? 31.268 -6.607 -29.173 1.00 36.00 92 CYS A N 1
ATOM 736 C CA . CYS A 1 92 ? 31.930 -7.439 -28.161 1.00 36.00 92 CYS A CA 1
ATOM 737 C C . CYS A 1 92 ? 30.945 -8.404 -27.482 1.00 36.00 92 CYS A C 1
ATOM 739 O O . CYS A 1 92 ? 30.037 -8.029 -26.745 1.00 36.00 92 CYS A O 1
ATOM 741 N N . THR A 1 93 ? 31.178 -9.668 -27.806 1.00 38.34 93 THR A N 1
ATOM 742 C CA . THR A 1 93 ? 30.710 -10.907 -27.198 1.00 38.34 93 THR A CA 1
ATOM 743 C C . THR A 1 93 ? 31.317 -11.069 -25.796 1.00 38.34 93 THR A C 1
ATOM 745 O O . THR A 1 93 ? 32.486 -10.751 -25.626 1.00 38.34 93 THR A O 1
ATOM 748 N N . GLU A 1 94 ? 30.527 -11.596 -24.850 1.00 37.22 94 GLU A N 1
ATOM 749 C CA . GLU A 1 94 ? 30.942 -12.468 -23.729 1.00 37.22 94 GLU A CA 1
ATOM 750 C C . GLU A 1 94 ? 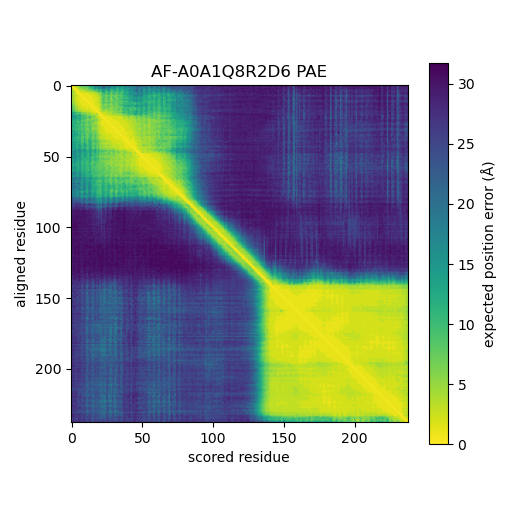32.041 -11.963 -22.763 1.00 37.22 94 GLU A C 1
ATOM 752 O O . GLU A 1 94 ? 33.203 -11.854 -23.128 1.00 37.22 94 GLU A O 1
ATOM 757 N N . ASN A 1 95 ? 31.687 -11.749 -21.486 1.00 37.88 95 ASN A N 1
ATOM 758 C CA . ASN A 1 95 ? 32.412 -12.339 -20.347 1.00 37.88 95 ASN A CA 1
ATOM 759 C C . ASN A 1 95 ? 31.707 -12.081 -19.004 1.00 37.88 95 ASN A C 1
ATOM 761 O O . ASN A 1 95 ? 31.498 -10.949 -18.576 1.00 37.88 95 ASN A O 1
ATOM 765 N N . PHE A 1 96 ? 31.390 -13.189 -18.335 1.00 41.12 96 PHE A N 1
ATOM 766 C CA . PHE A 1 96 ? 31.222 -13.303 -16.890 1.00 41.12 96 PHE A CA 1
ATOM 767 C C . PHE A 1 96 ? 32.574 -13.075 -16.185 1.00 41.12 96 PHE A C 1
ATOM 769 O O . PHE A 1 96 ? 33.561 -13.694 -16.567 1.00 41.12 96 PHE A O 1
ATOM 776 N N . SER A 1 97 ? 32.605 -12.271 -15.120 1.00 40.91 97 SER A N 1
ATOM 777 C CA . SER A 1 97 ? 33.649 -12.253 -14.072 1.00 40.91 97 SER A CA 1
ATOM 778 C C . SER A 1 97 ? 33.116 -11.371 -12.935 1.00 40.91 97 SER A C 1
ATOM 780 O O . SER A 1 97 ? 32.975 -10.172 -13.123 1.00 40.91 97 SER A O 1
ATOM 782 N N . LYS A 1 98 ? 32.511 -11.890 -11.860 1.00 45.75 98 LYS A N 1
ATOM 783 C CA . LYS A 1 98 ? 33.138 -12.462 -10.654 1.00 45.75 98 LYS A CA 1
ATOM 784 C C . LYS A 1 98 ? 34.329 -11.637 -10.145 1.00 45.75 98 LYS A C 1
ATOM 786 O O . LYS A 1 98 ? 35.471 -12.044 -10.299 1.00 45.75 98 LYS A O 1
ATOM 791 N N . GLU A 1 99 ? 34.036 -10.516 -9.490 1.00 41.12 99 GLU A N 1
ATOM 792 C CA . GLU A 1 99 ? 34.963 -9.893 -8.543 1.00 41.12 99 GLU A CA 1
ATOM 793 C C . GLU A 1 99 ? 34.452 -10.083 -7.115 1.00 41.12 99 GLU A C 1
ATOM 795 O O . GLU A 1 99 ? 33.467 -9.513 -6.655 1.00 41.12 99 GLU A O 1
ATOM 800 N N . GLU A 1 100 ? 35.150 -11.005 -6.471 1.00 42.88 100 GLU A N 1
ATOM 801 C CA . GLU A 1 100 ? 35.221 -11.305 -5.058 1.00 42.88 100 GLU A CA 1
ATOM 802 C C . GLU A 1 100 ? 36.005 -10.175 -4.376 1.00 42.88 100 GLU A C 1
ATOM 804 O O . GLU A 1 100 ? 37.212 -10.053 -4.573 1.00 42.88 100 GLU A O 1
ATO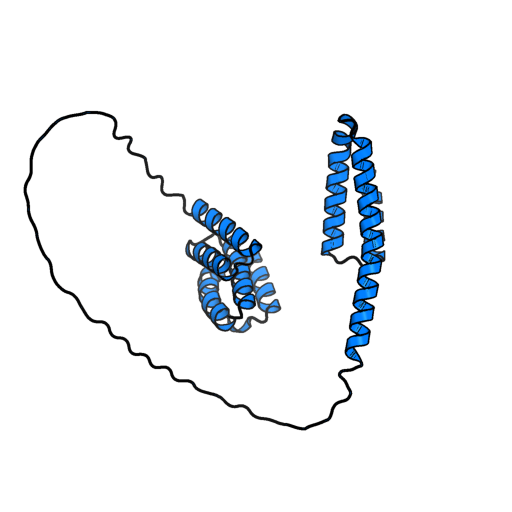M 809 N N . ILE A 1 101 ? 35.331 -9.330 -3.589 1.00 39.97 101 ILE A N 1
ATOM 810 C CA . ILE A 1 101 ? 36.005 -8.406 -2.669 1.00 39.97 101 ILE A CA 1
ATOM 811 C C . ILE A 1 101 ? 35.753 -8.887 -1.245 1.00 39.97 101 ILE A C 1
ATOM 813 O O . ILE A 1 101 ? 34.688 -8.716 -0.657 1.00 39.97 101 ILE A O 1
ATOM 817 N N . ILE A 1 102 ? 36.795 -9.525 -0.727 1.00 45.59 102 ILE A N 1
ATOM 818 C CA . ILE A 1 102 ? 37.017 -9.882 0.665 1.00 45.59 102 ILE A CA 1
ATOM 819 C C . ILE A 1 102 ? 37.245 -8.584 1.451 1.00 45.59 102 ILE A C 1
ATOM 821 O O . ILE A 1 102 ? 38.244 -7.902 1.234 1.00 45.59 102 ILE A O 1
ATOM 825 N N . MET A 1 103 ? 36.376 -8.272 2.412 1.00 38.62 103 MET A N 1
ATOM 826 C CA . MET A 1 103 ? 36.735 -7.414 3.545 1.00 38.62 103 MET A CA 1
ATOM 827 C C . MET A 1 103 ? 36.462 -8.168 4.845 1.00 38.62 103 MET A C 1
ATOM 829 O O . MET A 1 103 ? 35.359 -8.178 5.383 1.00 38.62 103 MET A O 1
ATOM 833 N N . GLN A 1 104 ? 37.514 -8.829 5.328 1.00 41.81 104 GLN A N 1
ATOM 834 C CA . GLN A 1 104 ? 37.675 -9.168 6.735 1.00 41.81 104 GLN A CA 1
ATOM 835 C C . GLN A 1 104 ? 37.956 -7.872 7.501 1.00 41.81 104 GLN A C 1
ATOM 837 O O . GLN A 1 104 ? 38.986 -7.247 7.264 1.00 41.81 104 GLN A O 1
ATOM 842 N N . VAL A 1 105 ? 37.095 -7.497 8.448 1.00 39.78 105 VAL A N 1
ATOM 843 C CA . VAL A 1 105 ? 37.494 -6.647 9.578 1.00 39.78 105 VAL A CA 1
ATOM 844 C C . VAL A 1 105 ? 36.960 -7.279 10.858 1.00 39.78 105 VAL A C 1
ATOM 846 O O . VAL A 1 105 ? 35.808 -7.135 11.248 1.00 39.78 105 VAL A O 1
ATOM 849 N N . GLN A 1 106 ? 37.846 -8.112 11.390 1.00 39.44 106 GLN A N 1
ATOM 850 C CA . GLN A 1 106 ? 38.177 -8.369 12.784 1.00 39.44 106 GLN A CA 1
ATOM 851 C C . GLN A 1 106 ? 37.271 -7.748 13.863 1.00 39.44 106 GLN A C 1
ATOM 853 O O . GLN A 1 106 ? 37.244 -6.543 14.093 1.00 39.44 106 GLN A O 1
ATOM 858 N N . ILE A 1 107 ? 36.606 -8.663 14.565 1.00 46.56 107 ILE A N 1
ATOM 859 C CA . ILE A 1 107 ? 36.068 -8.537 15.918 1.00 46.56 107 ILE A CA 1
ATOM 860 C C . ILE A 1 107 ? 37.214 -8.187 16.875 1.00 46.56 107 ILE A C 1
ATOM 862 O O . ILE A 1 107 ? 38.205 -8.915 16.927 1.00 46.56 107 ILE A O 1
ATOM 866 N N . GLU A 1 108 ? 37.039 -7.137 17.674 1.00 43.31 108 GLU A N 1
ATOM 867 C CA . GLU A 1 108 ? 37.791 -6.938 18.913 1.00 43.31 1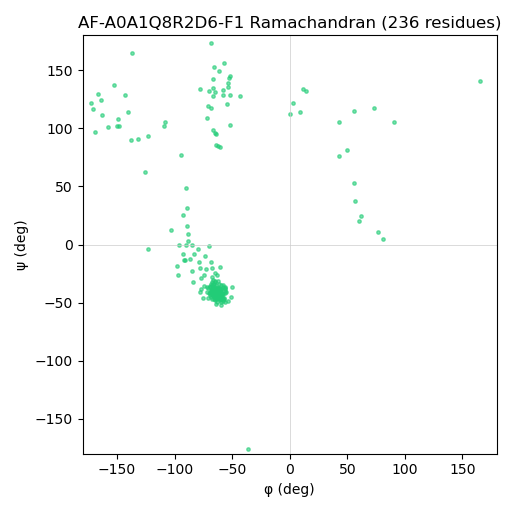08 GLU A CA 1
ATOM 868 C C . GLU A 1 108 ? 36.827 -6.447 20.004 1.00 43.31 108 GLU A C 1
ATOM 870 O O . GLU A 1 108 ? 36.543 -5.265 20.169 1.00 43.31 108 GLU A O 1
ATOM 875 N N . GLU A 1 109 ? 36.263 -7.422 20.711 1.00 46.12 109 GLU A N 1
ATOM 876 C CA . GLU A 1 109 ? 35.857 -7.301 22.110 1.00 46.12 109 GLU A CA 1
ATOM 877 C C . GLU A 1 109 ? 37.146 -7.423 22.945 1.00 46.12 109 GLU A C 1
ATOM 879 O O . GLU A 1 109 ? 37.964 -8.301 22.643 1.00 46.12 109 GLU A O 1
ATOM 884 N N . PRO A 1 110 ? 37.396 -6.561 23.951 1.00 49.94 110 PRO A N 1
ATOM 885 C CA . PRO A 1 110 ? 37.315 -7.084 25.319 1.00 49.94 110 PRO A CA 1
ATOM 886 C C . PRO A 1 110 ? 36.941 -6.058 26.418 1.00 49.94 110 PRO A C 1
ATOM 888 O O . PRO A 1 110 ? 37.534 -4.992 26.537 1.00 49.94 110 PRO A O 1
ATOM 891 N N . ARG A 1 111 ? 36.055 -6.528 27.309 1.00 34.56 111 ARG A N 1
ATOM 892 C CA . ARG A 1 111 ? 36.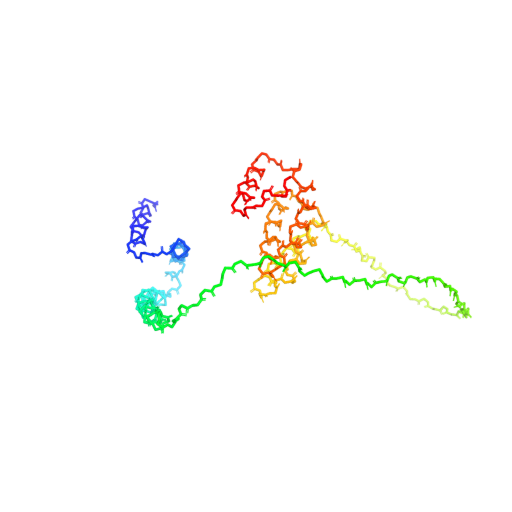262 -6.692 28.767 1.00 34.56 111 ARG A CA 1
ATOM 893 C C . ARG A 1 111 ? 36.298 -5.471 29.712 1.00 34.56 111 ARG A C 1
ATOM 895 O O . ARG A 1 111 ? 37.198 -4.645 29.687 1.00 34.56 111 ARG A O 1
ATOM 902 N N . GLU A 1 112 ? 35.305 -5.511 30.608 1.00 46.81 112 GLU A N 1
ATOM 903 C CA . GLU A 1 112 ? 35.282 -5.243 32.061 1.00 46.81 112 GLU A CA 1
ATOM 904 C C . GLU A 1 112 ? 36.508 -4.581 32.726 1.00 46.81 112 GLU A C 1
ATOM 906 O O . GLU A 1 112 ? 37.621 -5.080 32.598 1.00 46.81 112 GLU A O 1
ATOM 911 N N . GLU A 1 113 ? 36.276 -3.561 33.571 1.00 42.72 113 GLU A N 1
ATOM 912 C CA . GLU A 1 113 ? 36.381 -3.665 35.046 1.00 42.72 113 GLU A CA 1
ATOM 913 C C . GLU A 1 113 ? 36.421 -2.288 35.767 1.00 42.72 113 GLU A C 1
ATOM 915 O O . GLU A 1 113 ? 37.134 -1.368 35.379 1.00 42.72 113 GLU A O 1
ATOM 920 N N . THR A 1 114 ? 35.724 -2.244 36.911 1.00 33.59 114 THR A N 1
ATOM 921 C CA . THR A 1 114 ? 36.086 -1.543 38.166 1.00 33.59 114 THR A CA 1
ATOM 922 C C . THR A 1 114 ? 35.648 -0.089 38.434 1.00 33.59 114 THR A C 1
ATOM 924 O O . THR A 1 114 ? 36.234 0.891 37.989 1.00 33.59 114 THR A O 1
ATOM 927 N N . SER A 1 115 ? 34.645 -0.020 39.321 1.00 42.16 115 SER A N 1
ATOM 928 C CA . SER A 1 115 ? 34.463 0.840 40.503 1.00 42.16 115 SER A CA 1
ATOM 929 C C . SER A 1 115 ? 35.353 2.071 40.705 1.00 42.16 115 SER A C 1
ATOM 931 O O . SER A 1 115 ? 36.567 1.976 40.861 1.00 42.16 115 SER A O 1
ATOM 933 N N . THR A 1 116 ? 34.704 3.197 41.010 1.00 39.03 116 THR A N 1
ATOM 934 C CA . THR A 1 116 ? 35.142 4.030 42.139 1.00 39.03 116 THR A CA 1
ATOM 935 C C . THR A 1 116 ? 33.944 4.576 42.906 1.00 39.03 116 THR A C 1
ATOM 937 O O . THR A 1 116 ? 33.127 5.347 42.416 1.00 39.03 116 THR A O 1
ATOM 940 N N . GLU A 1 117 ? 33.873 4.083 44.132 1.00 44.25 117 GLU A N 1
ATOM 941 C CA . GLU A 1 117 ? 33.149 4.558 45.297 1.00 44.25 117 GLU A CA 1
ATOM 942 C C . GLU A 1 117 ? 33.494 6.026 45.600 1.00 44.25 117 GLU A C 1
ATOM 944 O O . GLU A 1 117 ? 34.663 6.416 45.601 1.00 44.25 117 GLU A O 1
ATOM 949 N N . THR A 1 118 ? 32.498 6.859 45.903 1.00 44.69 118 THR A N 1
ATOM 950 C CA . THR A 1 118 ? 32.724 8.016 46.781 1.00 44.69 118 THR A CA 1
ATOM 951 C C . THR A 1 118 ? 31.462 8.323 47.576 1.00 44.69 118 THR A C 1
ATOM 953 O O . THR A 1 118 ? 30.484 8.876 47.082 1.00 44.69 118 THR A O 1
ATOM 956 N N . VAL A 1 119 ? 31.525 7.896 48.832 1.00 49.56 119 VAL A N 1
ATOM 957 C CA . VAL A 1 119 ? 30.678 8.258 49.967 1.00 49.56 119 VAL A CA 1
ATOM 958 C C . VAL A 1 119 ? 30.911 9.726 50.323 1.00 49.56 119 VAL A C 1
ATOM 960 O O . VAL A 1 119 ? 32.060 10.073 50.580 1.00 49.56 119 VAL A O 1
ATOM 963 N N . ILE A 1 120 ? 29.856 10.545 50.430 1.00 59.56 120 ILE A N 1
ATOM 964 C CA . ILE A 1 120 ? 29.780 11.660 51.396 1.00 59.56 120 ILE A CA 1
ATOM 965 C C . ILE A 1 120 ? 28.337 11.759 51.923 1.00 59.56 120 ILE A C 1
ATOM 967 O O . ILE A 1 120 ? 27.381 11.774 51.151 1.00 59.56 120 ILE A O 1
ATOM 971 N N . GLU A 1 121 ? 28.238 11.780 53.252 1.00 48.91 121 GLU A N 1
ATOM 972 C CA . GLU A 1 121 ? 27.046 11.781 54.103 1.00 48.91 121 GLU A CA 1
ATOM 973 C C . GLU A 1 121 ? 26.147 13.036 54.008 1.00 48.91 121 GLU A C 1
ATOM 975 O O . GLU A 1 121 ? 26.595 14.150 53.742 1.00 48.91 121 GLU A O 1
ATOM 980 N N . GLU A 1 122 ? 24.868 12.778 54.312 1.00 56.47 122 GLU A N 1
ATOM 981 C CA . GLU A 1 122 ? 23.785 13.587 54.920 1.00 56.47 122 GLU A CA 1
ATOM 982 C C . GLU A 1 122 ? 24.200 14.581 56.047 1.00 56.47 122 GLU A C 1
ATOM 984 O O . GLU A 1 122 ? 25.365 14.587 56.445 1.00 56.47 122 GLU A O 1
ATOM 989 N N . PRO A 1 123 ? 23.280 15.319 56.729 1.00 62.91 123 PRO A N 1
ATOM 990 C CA . PRO A 1 123 ? 21.859 15.636 56.457 1.00 62.91 123 PRO A CA 1
ATOM 991 C C . PRO A 1 123 ? 21.483 17.121 56.731 1.00 62.91 123 PRO A C 1
ATOM 993 O O . PRO A 1 123 ? 22.155 17.805 57.503 1.00 62.91 123 PRO A O 1
ATOM 996 N N . ARG A 1 124 ? 20.321 17.599 56.243 1.00 40.94 124 ARG A N 1
ATOM 997 C CA . ARG A 1 124 ? 19.380 18.378 57.086 1.00 40.94 124 ARG A CA 1
ATOM 998 C C . ARG A 1 124 ? 17.990 18.541 56.464 1.00 40.94 124 ARG A C 1
ATOM 1000 O O . ARG A 1 124 ? 17.843 18.978 55.329 1.00 40.94 124 ARG A O 1
ATOM 1007 N N . GLU A 1 125 ? 17.007 18.206 57.289 1.00 54.34 125 GLU A N 1
ATOM 1008 C CA . GLU A 1 125 ? 15.564 18.379 57.148 1.00 54.34 125 GLU A CA 1
ATOM 1009 C C . GLU A 1 125 ? 15.158 19.827 56.827 1.00 54.34 125 GLU A C 1
ATOM 1011 O O . GLU A 1 125 ? 15.710 20.755 57.412 1.00 54.34 125 GLU A O 1
ATOM 1016 N N . GLU A 1 126 ? 14.129 20.006 55.993 1.00 45.94 126 GLU A N 1
ATOM 1017 C CA . GLU A 1 126 ? 12.929 20.752 56.393 1.00 45.94 126 GLU A CA 1
ATOM 1018 C C . GLU A 1 126 ? 11.752 20.491 55.435 1.00 45.94 126 GLU A C 1
ATOM 1020 O O . GLU A 1 126 ? 11.808 20.643 54.217 1.00 45.94 126 GLU A O 1
ATOM 1025 N N . THR A 1 127 ? 10.675 20.046 56.067 1.00 47.72 127 THR A N 1
ATOM 1026 C CA . THR A 1 127 ? 9.315 19.791 55.612 1.00 47.72 127 THR A CA 1
ATOM 1027 C C . THR A 1 127 ? 8.734 20.868 54.690 1.00 47.72 127 THR A C 1
ATOM 1029 O O . THR A 1 127 ? 8.604 22.029 55.072 1.00 47.72 127 THR A O 1
ATOM 1032 N N . SER A 1 128 ? 8.216 20.452 53.533 1.00 45.75 128 SER A N 1
ATOM 1033 C CA . SER A 1 128 ? 7.033 21.069 52.922 1.00 45.75 128 SER A CA 1
ATOM 1034 C C . SER A 1 128 ? 6.246 20.030 52.131 1.00 45.75 128 SER A C 1
ATOM 1036 O O . SER A 1 128 ? 6.658 19.518 51.095 1.00 45.75 128 SER A O 1
ATOM 1038 N N . THR A 1 129 ? 5.103 19.693 52.706 1.00 47.50 129 THR A N 1
ATOM 1039 C CA . THR A 1 129 ? 3.950 19.045 52.094 1.00 47.50 129 THR A CA 1
ATOM 1040 C C . THR A 1 129 ? 3.466 19.825 50.873 1.00 47.50 129 THR A C 1
ATOM 1042 O O . THR A 1 129 ? 3.020 20.948 51.060 1.00 47.50 129 THR A O 1
ATOM 1045 N N . GLU A 1 130 ? 3.439 19.223 49.682 1.00 45.41 130 GLU A N 1
ATOM 1046 C CA . GLU A 1 130 ? 2.287 19.337 48.772 1.00 45.41 130 GLU A CA 1
ATOM 1047 C C . GLU A 1 130 ? 2.397 18.381 47.576 1.00 45.41 130 GLU A C 1
ATOM 1049 O O . GLU A 1 130 ? 3.286 18.476 46.737 1.00 45.41 130 GLU A O 1
ATOM 1054 N N . THR A 1 131 ? 1.439 17.453 47.525 1.00 49.44 131 THR A N 1
ATOM 1055 C CA . THR A 1 131 ? 0.935 16.774 46.322 1.00 49.44 131 THR A CA 1
ATOM 1056 C C . THR A 1 131 ? 1.967 16.166 45.372 1.00 49.44 131 THR A C 1
ATOM 1058 O O . THR A 1 131 ? 2.219 16.662 44.277 1.00 49.44 131 THR A O 1
ATOM 1061 N N . VAL A 1 132 ? 2.427 14.966 45.733 1.00 47.09 132 VAL A N 1
ATOM 1062 C CA . VAL A 1 132 ? 2.843 13.951 44.758 1.00 47.09 132 VAL A CA 1
ATOM 1063 C C . VAL A 1 132 ? 1.601 13.561 43.951 1.00 47.09 132 VAL A C 1
ATOM 1065 O O . VAL A 1 132 ? 0.883 12.616 44.285 1.00 47.09 132 VAL A O 1
ATOM 1068 N N . ILE A 1 133 ? 1.311 14.327 42.898 1.00 57.59 133 ILE A N 1
ATOM 1069 C CA . ILE A 1 133 ? 0.524 13.833 41.775 1.00 57.59 133 ILE A CA 1
ATOM 1070 C C . ILE A 1 133 ? 1.400 12.747 41.171 1.00 57.59 133 ILE A C 1
ATOM 1072 O O . ILE A 1 133 ? 2.354 13.010 40.447 1.00 57.59 133 ILE A O 1
ATOM 1076 N N . LYS A 1 134 ? 1.121 11.509 41.570 1.00 52.56 134 LYS A N 1
ATOM 1077 C CA . LYS A 1 134 ? 1.596 10.316 40.891 1.00 52.56 134 LYS A CA 1
ATOM 1078 C C . LYS A 1 134 ? 0.983 10.379 39.493 1.00 52.56 134 LYS A C 1
ATOM 1080 O O . LYS A 1 134 ? -0.119 9.873 39.296 1.00 52.56 134 LYS A O 1
ATOM 1085 N N . GLU A 1 135 ? 1.644 11.089 38.575 1.00 56.06 135 GLU A N 1
ATOM 1086 C CA . GLU A 1 135 ? 1.398 10.986 37.142 1.00 56.06 135 GLU A CA 1
ATOM 1087 C C . GLU A 1 135 ? 1.494 9.501 36.836 1.00 56.06 135 GLU A C 1
ATOM 1089 O O . GLU A 1 135 ? 2.553 8.872 36.885 1.00 56.06 135 GLU A O 1
ATOM 1094 N N . ARG A 1 136 ? 0.319 8.905 36.671 1.00 52.38 136 ARG A N 1
ATOM 1095 C CA . ARG A 1 136 ? 0.171 7.571 36.144 1.00 52.38 136 ARG A CA 1
ATOM 1096 C C . ARG A 1 136 ? 0.705 7.694 34.726 1.00 52.38 136 ARG A C 1
ATOM 1098 O O . ARG A 1 136 ? -0.001 8.184 33.856 1.00 52.38 136 ARG A O 1
ATOM 1105 N N . SER A 1 137 ? 1.981 7.363 34.553 1.00 61.00 137 SER A N 1
ATOM 1106 C CA . SER A 1 137 ? 2.580 7.107 33.252 1.00 61.00 137 SER A CA 1
ATOM 1107 C C . SER A 1 137 ? 1.806 5.930 32.675 1.00 61.00 137 SER A C 1
ATOM 1109 O O . SER A 1 137 ? 2.133 4.773 32.926 1.00 61.00 137 SER A O 1
ATOM 1111 N N . GLU A 1 138 ? 0.673 6.233 32.050 1.00 71.19 138 GLU A N 1
ATOM 1112 C CA . GLU A 1 138 ? -0.045 5.309 31.195 1.00 71.19 138 GLU A CA 1
ATOM 1113 C C . GLU A 1 138 ? 0.888 5.113 30.009 1.00 71.19 138 GLU A C 1
ATOM 1115 O O . GLU A 1 138 ? 1.031 5.994 29.161 1.00 71.19 138 GLU A O 1
ATOM 1120 N N . GLU A 1 139 ? 1.646 4.014 30.047 1.00 75.12 139 GLU A N 1
ATOM 1121 C CA . GLU A 1 139 ? 2.401 3.579 28.884 1.00 75.12 139 GLU A CA 1
ATOM 1122 C C . GLU A 1 139 ? 1.417 3.516 27.711 1.00 75.12 139 GLU A C 1
ATOM 1124 O O . GLU A 1 139 ? 0.316 2.975 27.876 1.00 75.12 139 GLU A O 1
ATOM 1129 N N . PRO A 1 140 ? 1.751 4.151 26.576 1.00 77.19 140 PRO A N 1
ATOM 1130 C CA . PRO A 1 140 ? 0.865 4.159 25.429 1.00 77.19 140 PRO A CA 1
ATOM 1131 C C . PRO A 1 140 ? 0.599 2.715 25.015 1.00 77.19 140 PRO A C 1
ATOM 1133 O O . PRO A 1 140 ? 1.525 1.909 24.930 1.00 77.19 140 PRO A O 1
ATOM 1136 N N . ASP A 1 141 ? -0.674 2.408 24.782 1.00 89.31 141 ASP A N 1
ATOM 1137 C CA . ASP A 1 141 ? -1.107 1.105 24.294 1.00 89.31 141 ASP A CA 1
ATOM 1138 C C . ASP A 1 141 ? -0.330 0.748 23.015 1.00 89.31 141 ASP A C 1
ATOM 1140 O O . ASP A 1 141 ? -0.107 1.619 22.164 1.00 89.31 141 ASP A O 1
ATOM 1144 N N . GLU A 1 142 ? 0.097 -0.505 22.863 1.00 91.81 142 GLU A N 1
ATOM 1145 C CA . GLU A 1 142 ? 0.921 -0.942 21.727 1.00 91.81 142 GLU A CA 1
ATOM 1146 C C . GLU A 1 142 ? 0.229 -0.632 20.392 1.00 91.81 142 GLU A C 1
ATOM 1148 O O . GLU A 1 142 ? 0.876 -0.187 19.442 1.00 91.81 142 GLU A O 1
ATOM 1153 N N . GLU A 1 143 ? -1.101 -0.757 20.345 1.00 91.75 143 GLU A N 1
ATOM 1154 C CA . GLU A 1 143 ? -1.913 -0.391 19.181 1.00 91.75 143 GLU A CA 1
ATOM 1155 C C . GLU A 1 143 ? -1.758 1.095 18.822 1.00 91.75 143 GLU A C 1
ATOM 1157 O O . GLU A 1 143 ? -1.519 1.436 17.660 1.00 91.75 143 GLU A O 1
ATOM 1162 N N . THR A 1 144 ? -1.796 1.989 19.817 1.00 93.81 144 THR A N 1
ATOM 1163 C CA . THR A 1 144 ? -1.613 3.433 19.590 1.00 93.81 144 THR A CA 1
ATOM 1164 C C . THR A 1 144 ? -0.200 3.771 19.120 1.00 93.81 144 THR A C 1
ATOM 1166 O O . THR A 1 144 ? -0.016 4.666 18.291 1.00 93.81 144 THR A O 1
ATOM 1169 N N . LEU A 1 145 ? 0.804 3.026 19.592 1.00 96.31 145 LEU A N 1
ATOM 1170 C CA . LEU A 1 145 ? 2.186 3.189 19.153 1.00 96.31 145 LEU A CA 1
ATOM 1171 C C . LEU A 1 145 ? 2.371 2.741 17.694 1.00 96.31 145 LEU A C 1
ATOM 1173 O O . LEU A 1 145 ? 3.047 3.427 16.923 1.00 96.31 145 LEU A O 1
ATOM 1177 N N . ILE A 1 146 ? 1.749 1.627 17.294 1.00 97.31 146 ILE A N 1
ATOM 1178 C CA . ILE A 1 146 ? 1.747 1.148 15.904 1.00 97.31 146 ILE A CA 1
ATOM 1179 C C . ILE A 1 146 ? 1.119 2.198 14.986 1.00 97.31 146 ILE A C 1
ATOM 1181 O O . ILE A 1 146 ? 1.730 2.572 13.984 1.00 97.31 146 ILE A O 1
ATOM 1185 N N . GLU A 1 147 ? -0.061 2.716 15.332 1.00 97.00 147 GLU A N 1
ATOM 1186 C CA . GLU A 1 147 ? -0.744 3.747 14.542 1.00 97.00 147 GLU A CA 1
ATOM 1187 C C . GLU A 1 147 ? 0.116 5.005 14.381 1.00 97.00 147 GLU A C 1
ATOM 1189 O O . GLU A 1 147 ? 0.272 5.515 13.267 1.00 97.00 147 GLU A O 1
ATOM 1194 N N . GLN A 1 148 ? 0.752 5.457 15.464 1.00 97.44 148 GLN A N 1
ATOM 1195 C CA . GLN A 1 148 ? 1.640 6.615 15.436 1.00 97.44 148 GLN A CA 1
ATOM 1196 C C . GLN A 1 148 ? 2.855 6.391 14.523 1.00 97.44 148 GLN A C 1
ATOM 1198 O O . GLN A 1 148 ? 3.215 7.274 13.739 1.00 97.44 148 GLN A O 1
ATOM 1203 N N . LEU A 1 149 ? 3.493 5.218 14.592 1.00 98.12 149 LEU A N 1
ATOM 1204 C CA . LEU A 1 149 ? 4.623 4.872 13.723 1.00 98.12 149 LEU A CA 1
ATOM 1205 C C . LEU A 1 149 ? 4.211 4.826 12.251 1.00 98.12 149 LEU A C 1
ATOM 1207 O O . LEU A 1 149 ? 4.970 5.264 11.385 1.00 98.12 149 LEU A O 1
ATOM 1211 N N . ILE A 1 150 ? 3.009 4.335 11.964 1.00 98.19 150 ILE A N 1
ATOM 1212 C CA . ILE A 1 150 ? 2.464 4.273 10.609 1.00 98.19 150 ILE A CA 1
ATOM 1213 C C . ILE A 1 150 ? 2.192 5.678 10.072 1.00 98.19 150 ILE A C 1
ATOM 1215 O O . ILE A 1 150 ? 2.603 5.991 8.953 1.00 98.19 150 ILE A O 1
ATOM 1219 N N . GLU A 1 151 ? 1.558 6.548 10.859 1.00 98.19 151 GLU A N 1
ATOM 1220 C CA . GLU A 1 151 ? 1.307 7.937 10.465 1.00 98.19 151 GLU A CA 1
ATOM 1221 C C . GLU A 1 151 ? 2.622 8.678 10.181 1.00 98.19 151 GLU A C 1
ATOM 1223 O O . GLU A 1 151 ? 2.776 9.317 9.135 1.00 98.19 151 GLU A O 1
ATOM 1228 N N . GLN A 1 152 ? 3.617 8.530 11.060 1.00 98.19 152 GLN A N 1
ATOM 1229 C CA . GLN A 1 152 ? 4.950 9.092 10.847 1.00 98.19 152 GLN A CA 1
ATOM 1230 C C . GLN A 1 152 ? 5.630 8.503 9.604 1.00 98.19 152 GLN A C 1
ATOM 1232 O O . GLN A 1 152 ? 6.255 9.245 8.843 1.00 98.19 152 GLN A O 1
ATOM 1237 N N . GLY A 1 153 ? 5.496 7.194 9.369 1.00 98.19 153 GLY A N 1
ATOM 1238 C CA . GLY A 1 153 ? 6.054 6.511 8.202 1.00 98.19 153 GLY A CA 1
ATOM 1239 C C . GLY A 1 153 ? 5.467 7.040 6.895 1.00 98.19 153 GLY A C 1
ATOM 1240 O O . GLY A 1 153 ? 6.205 7.336 5.953 1.00 98.19 153 GLY A O 1
ATOM 1241 N N . PHE A 1 154 ? 4.153 7.271 6.853 1.00 97.69 154 PHE A N 1
ATOM 1242 C CA . PHE A 1 154 ? 3.505 7.912 5.711 1.00 97.69 154 PHE A CA 1
ATOM 1243 C C . PHE A 1 154 ? 3.952 9.363 5.530 1.00 97.69 154 PHE A C 1
ATOM 1245 O O . PHE A 1 154 ? 4.259 9.759 4.406 1.00 97.69 154 PHE A O 1
ATOM 1252 N N . ASN A 1 155 ? 4.060 10.145 6.605 1.00 97.88 155 ASN A N 1
ATOM 1253 C CA . ASN A 1 155 ? 4.558 11.521 6.532 1.00 97.88 155 ASN A CA 1
ATOM 1254 C C . ASN A 1 155 ? 5.989 11.588 5.971 1.00 97.88 155 ASN A C 1
ATOM 1256 O O . ASN A 1 155 ? 6.273 12.422 5.107 1.00 97.88 155 ASN A O 1
ATOM 1260 N N . ALA A 1 156 ? 6.870 10.677 6.394 1.00 97.75 156 ALA A N 1
ATOM 1261 C CA . ALA A 1 156 ? 8.219 10.547 5.847 1.00 97.75 156 ALA A CA 1
ATOM 1262 C C . ALA A 1 156 ? 8.197 10.158 4.358 1.00 97.75 156 ALA A C 1
ATOM 1264 O O . ALA A 1 156 ? 8.870 10.798 3.550 1.00 97.75 156 ALA A O 1
ATOM 1265 N N . LYS A 1 157 ? 7.350 9.192 3.972 1.00 96.00 157 LYS A N 1
ATOM 1266 C CA . LYS A 1 157 ? 7.153 8.765 2.574 1.00 96.00 157 LYS A CA 1
ATOM 1267 C C . LYS A 1 157 ? 6.681 9.916 1.679 1.00 96.00 157 LYS A C 1
ATOM 1269 O O . LYS A 1 157 ? 7.179 10.061 0.568 1.00 96.00 157 LYS A O 1
ATOM 1274 N N . TYR A 1 158 ? 5.754 10.754 2.146 1.00 95.62 158 TYR A N 1
ATOM 1275 C CA . TYR A 1 158 ? 5.279 11.928 1.396 1.00 95.62 158 TYR A CA 1
ATOM 1276 C C . TYR A 1 158 ? 6.298 13.067 1.328 1.00 95.62 158 TYR A C 1
ATOM 1278 O O . TYR A 1 158 ? 6.222 13.896 0.424 1.00 95.62 158 TYR A O 1
ATOM 1286 N N . SER A 1 159 ? 7.251 13.087 2.257 1.00 96.75 159 SER A N 1
ATOM 1287 C CA . SER A 1 159 ? 8.361 14.042 2.283 1.00 96.75 159 SER A CA 1
ATOM 1288 C C . SER A 1 159 ? 9.581 13.561 1.488 1.00 96.75 159 SER A C 1
ATOM 1290 O O . SER A 1 159 ? 10.637 14.176 1.586 1.00 96.75 159 SER A O 1
ATOM 1292 N N . ASP A 1 160 ? 9.446 12.465 0.729 1.00 95.62 160 ASP A N 1
ATOM 1293 C CA . ASP A 1 160 ? 10.520 11.810 -0.035 1.00 95.62 160 ASP A CA 1
ATOM 1294 C C . ASP A 1 160 ? 11.699 11.316 0.831 1.00 95.62 160 ASP A C 1
ATOM 1296 O O . ASP A 1 160 ? 12.797 11.069 0.341 1.00 95.62 160 ASP A O 1
ATOM 1300 N N . ASN A 1 161 ? 11.476 11.130 2.139 1.00 97.75 161 ASN A N 1
ATOM 1301 C CA . ASN A 1 161 ? 12.454 10.544 3.056 1.00 97.75 161 ASN A CA 1
ATOM 1302 C C . ASN A 1 161 ? 12.206 9.033 3.188 1.00 97.75 161 ASN A C 1
ATOM 1304 O O . ASN A 1 161 ? 11.595 8.559 4.153 1.00 97.75 161 ASN A O 1
ATOM 1308 N N . LEU A 1 162 ? 12.632 8.285 2.166 1.00 97.62 162 LEU A N 1
ATOM 1309 C CA . LEU A 1 162 ? 12.344 6.853 2.032 1.00 97.62 162 LEU A CA 1
ATOM 1310 C C . LEU A 1 162 ? 13.033 6.006 3.113 1.00 97.62 162 LEU A C 1
ATOM 1312 O O . LEU A 1 162 ? 12.409 5.087 3.644 1.00 97.62 162 LEU A O 1
ATOM 1316 N N . ASP A 1 163 ? 14.265 6.354 3.497 1.00 97.62 163 ASP A N 1
ATOM 1317 C CA . ASP A 1 163 ? 15.007 5.690 4.576 1.00 97.62 163 ASP A CA 1
ATOM 1318 C C . ASP A 1 163 ? 14.278 5.800 5.918 1.00 97.62 163 ASP A C 1
ATOM 1320 O O . ASP A 1 163 ? 14.123 4.827 6.660 1.00 97.62 163 ASP A O 1
ATOM 1324 N N . GLN A 1 164 ? 13.781 6.992 6.253 1.00 98.06 164 GLN A N 1
ATOM 1325 C CA . GLN A 1 164 ? 13.024 7.175 7.486 1.00 98.06 164 GLN A CA 1
ATOM 1326 C C . GLN A 1 164 ? 11.688 6.426 7.431 1.00 98.06 164 GLN A C 1
ATOM 1328 O O . GLN A 1 164 ? 11.311 5.785 8.414 1.00 98.06 164 GLN A O 1
ATOM 1333 N N . ALA A 1 165 ? 10.996 6.464 6.289 1.00 98.38 165 ALA A N 1
ATOM 1334 C CA . ALA A 1 165 ? 9.732 5.760 6.108 1.00 98.38 165 ALA A CA 1
ATOM 1335 C C . ALA A 1 165 ? 9.888 4.246 6.315 1.00 98.38 165 ALA A C 1
ATOM 1337 O O . ALA A 1 165 ? 9.111 3.645 7.058 1.00 98.38 165 ALA A O 1
ATOM 1338 N N . VAL A 1 166 ? 10.920 3.634 5.722 1.00 97.81 166 VAL A N 1
ATOM 1339 C CA . VAL A 1 166 ? 11.121 2.184 5.826 1.00 97.81 166 VAL A CA 1
ATOM 1340 C C . VAL A 1 166 ? 11.509 1.765 7.240 1.00 97.81 166 VAL A C 1
ATOM 1342 O O . VAL A 1 166 ? 11.015 0.754 7.738 1.00 97.81 166 VAL A O 1
ATOM 1345 N N . ASN A 1 167 ? 12.306 2.578 7.937 1.00 98.00 167 ASN A N 1
ATOM 1346 C CA . ASN A 1 167 ? 12.644 2.347 9.338 1.00 98.00 167 ASN A CA 1
ATOM 1347 C C . ASN A 1 167 ? 11.409 2.417 10.247 1.00 98.00 167 ASN A C 1
ATOM 1349 O O . ASN A 1 167 ? 11.267 1.598 11.154 1.00 98.00 167 ASN A O 1
ATOM 1353 N N . LEU A 1 168 ? 10.504 3.368 10.009 1.00 98.56 168 LEU A N 1
ATOM 1354 C CA . LEU A 1 168 ? 9.271 3.515 10.786 1.00 98.56 168 LEU A CA 1
ATOM 1355 C C . LEU A 1 168 ? 8.304 2.350 10.550 1.00 98.56 168 LEU A C 1
ATOM 1357 O O . LEU A 1 168 ? 7.810 1.771 11.515 1.00 98.56 168 LEU A O 1
ATOM 1361 N N . PHE A 1 169 ? 8.094 1.942 9.298 1.00 98.25 169 PHE A N 1
ATOM 1362 C CA . PHE A 1 169 ? 7.247 0.786 8.995 1.00 98.25 169 PHE A CA 1
ATOM 1363 C C . PHE A 1 169 ? 7.852 -0.537 9.477 1.00 98.25 169 PHE A C 1
ATOM 1365 O O . PHE A 1 169 ? 7.124 -1.389 9.979 1.00 98.25 169 PHE A O 1
ATOM 1372 N N . SER A 1 170 ? 9.176 -0.699 9.413 1.00 97.12 170 SER A N 1
ATOM 1373 C CA . SER A 1 170 ? 9.855 -1.883 9.961 1.00 97.12 170 SER A CA 1
ATOM 1374 C C . SER A 1 170 ? 9.735 -1.951 11.486 1.00 97.12 170 SER A C 1
ATOM 1376 O O . SER A 1 170 ? 9.519 -3.029 12.040 1.00 97.12 170 SER A O 1
ATOM 1378 N N . LYS A 1 171 ? 9.800 -0.799 12.173 1.00 97.88 171 LYS A N 1
ATOM 1379 C CA . LYS A 1 171 ? 9.496 -0.705 13.608 1.00 97.88 171 LYS A CA 1
ATOM 1380 C C . LYS A 1 171 ? 8.043 -1.069 13.892 1.00 97.88 171 LYS A C 1
ATOM 1382 O O . LYS A 1 171 ? 7.807 -1.886 14.773 1.00 97.88 171 LYS A O 1
ATOM 1387 N N . ALA A 1 172 ? 7.092 -0.550 13.116 1.00 97.81 172 ALA A N 1
ATOM 1388 C CA . ALA A 1 172 ? 5.687 -0.926 13.257 1.00 97.81 172 ALA A CA 1
ATOM 1389 C C . ALA A 1 172 ? 5.487 -2.442 13.074 1.00 97.81 172 ALA A C 1
ATOM 1391 O O . ALA A 1 172 ? 4.821 -3.063 13.888 1.00 97.81 172 ALA A O 1
ATOM 1392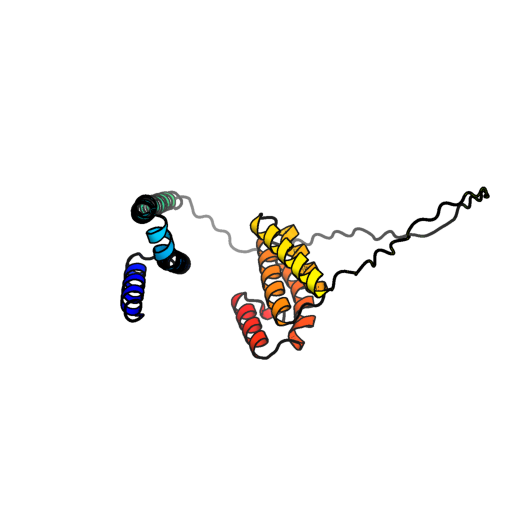 N N . LEU A 1 173 ? 6.141 -3.070 12.089 1.00 97.25 173 LEU A N 1
ATOM 1393 C CA . LEU A 1 173 ? 6.111 -4.526 11.881 1.00 97.25 173 LEU A CA 1
ATOM 1394 C C . LEU A 1 173 ? 6.713 -5.346 13.029 1.00 97.25 173 LEU A C 1
ATOM 1396 O O . LEU A 1 173 ? 6.355 -6.514 13.183 1.00 97.25 173 LEU A O 1
ATOM 1400 N N . SER A 1 174 ? 7.644 -4.771 13.795 1.00 96.50 174 SER A N 1
ATOM 1401 C CA . SER A 1 174 ? 8.255 -5.431 14.956 1.00 96.50 174 SER A CA 1
ATOM 1402 C C . SER A 1 174 ? 7.377 -5.416 16.209 1.00 96.50 174 SER A C 1
ATOM 1404 O O . SER A 1 174 ? 7.644 -6.188 17.124 1.00 96.50 174 SER A O 1
ATOM 1406 N N . LEU A 1 175 ? 6.336 -4.576 16.228 1.00 96.69 175 LEU A N 1
ATOM 1407 C CA . LEU A 1 175 ? 5.341 -4.483 17.303 1.00 96.69 175 LEU A CA 1
ATOM 1408 C C . LEU A 1 175 ? 4.143 -5.425 17.090 1.00 96.69 175 LEU A C 1
ATOM 1410 O O . LEU A 1 175 ? 3.102 -5.253 17.703 1.00 96.69 175 LEU A O 1
ATOM 1414 N N . ASP A 1 176 ? 4.273 -6.403 16.199 1.00 96.44 176 ASP A N 1
ATOM 1415 C CA . ASP A 1 176 ? 3.274 -7.450 15.967 1.00 96.44 176 ASP A CA 1
ATOM 1416 C C . ASP A 1 176 ? 1.855 -6.963 15.618 1.00 96.44 176 ASP A C 1
ATOM 1418 O O . ASP A 1 176 ? 0.874 -7.418 16.209 1.00 96.44 176 ASP A O 1
ATOM 1422 N N . PRO A 1 177 ? 1.714 -6.083 14.600 1.00 97.31 177 PRO A N 1
ATOM 1423 C CA . PRO A 1 177 ? 0.417 -5.641 14.110 1.00 97.31 177 PRO A CA 1
ATOM 1424 C C . PRO A 1 177 ? -0.457 -6.810 13.655 1.00 97.31 177 PRO A C 1
ATOM 1426 O O . PRO A 1 177 ? 0.026 -7.859 13.215 1.00 97.31 177 PRO A O 1
ATOM 1429 N N . ILE A 1 178 ? -1.771 -6.577 13.665 1.00 97.19 178 ILE A N 1
ATOM 1430 C CA . ILE A 1 178 ? -2.748 -7.538 13.150 1.00 97.19 178 ILE A CA 1
ATOM 1431 C C . ILE A 1 178 ? -2.388 -7.987 11.716 1.00 97.19 178 ILE A C 1
ATOM 1433 O O . ILE A 1 178 ? -1.905 -7.170 10.924 1.00 97.19 178 ILE A O 1
ATOM 1437 N N . PRO A 1 179 ? -2.645 -9.254 11.332 1.00 97.38 179 PRO A N 1
ATOM 1438 C CA . PRO A 1 179 ? -2.118 -9.814 10.084 1.00 97.38 179 PRO A CA 1
ATOM 1439 C C . PRO A 1 179 ? -2.518 -9.046 8.816 1.00 97.38 179 PRO A C 1
ATOM 1441 O O . PRO A 1 179 ? -1.710 -8.914 7.896 1.00 97.38 179 PRO A O 1
ATOM 1444 N N . ASP A 1 180 ? -3.734 -8.493 8.783 1.00 97.12 180 ASP A N 1
ATOM 1445 C CA . ASP A 1 180 ? -4.210 -7.637 7.692 1.00 97.12 180 ASP A CA 1
ATOM 1446 C C . ASP A 1 180 ? -3.300 -6.415 7.510 1.00 97.12 180 ASP A C 1
ATOM 1448 O O . ASP A 1 180 ? -2.877 -6.115 6.396 1.00 97.12 180 ASP A O 1
ATOM 1452 N N . LEU A 1 181 ? -2.955 -5.735 8.606 1.00 97.06 181 LEU A N 1
ATOM 1453 C CA . LEU A 1 181 ? -2.090 -4.559 8.600 1.00 97.06 181 LEU A CA 1
ATOM 1454 C C . LEU A 1 181 ? -0.633 -4.931 8.303 1.00 97.06 181 LEU A C 1
ATOM 1456 O O . LEU A 1 181 ? 0.023 -4.258 7.506 1.00 97.06 181 LEU A O 1
ATOM 1460 N N . ALA A 1 182 ? -0.150 -6.034 8.882 1.00 97.88 182 ALA A N 1
ATOM 1461 C CA . ALA A 1 182 ? 1.186 -6.560 8.627 1.00 97.88 182 ALA A CA 1
ATOM 1462 C C . ALA A 1 182 ? 1.419 -6.822 7.130 1.00 97.88 182 ALA A C 1
ATOM 1464 O O . ALA A 1 182 ? 2.469 -6.460 6.604 1.00 97.88 182 ALA A O 1
ATOM 1465 N N . LEU A 1 183 ? 0.429 -7.378 6.417 1.00 97.56 183 LEU A N 1
ATOM 1466 C CA . LEU A 1 183 ? 0.506 -7.587 4.969 1.00 97.56 183 LEU A CA 1
ATOM 1467 C C . LEU A 1 183 ? 0.786 -6.279 4.213 1.00 97.56 183 LEU A C 1
ATOM 1469 O O . LEU A 1 183 ? 1.693 -6.238 3.380 1.00 97.56 183 LEU A O 1
ATOM 1473 N N . TYR A 1 184 ? 0.036 -5.211 4.498 1.00 97.44 184 TYR A N 1
ATOM 1474 C CA . TYR A 1 184 ? 0.231 -3.922 3.826 1.00 97.44 184 TYR A CA 1
ATOM 1475 C C . TYR A 1 184 ? 1.593 -3.308 4.150 1.00 97.44 184 TYR A C 1
ATOM 1477 O O . TYR A 1 184 ? 2.270 -2.829 3.241 1.00 97.44 184 TYR A O 1
ATOM 1485 N N . LEU A 1 185 ? 2.028 -3.386 5.410 1.00 97.56 185 LEU A N 1
ATOM 1486 C CA . LEU A 1 185 ? 3.338 -2.884 5.823 1.00 97.56 185 LEU A CA 1
ATOM 1487 C C . LEU A 1 185 ? 4.487 -3.656 5.164 1.00 97.56 185 LEU A C 1
ATOM 1489 O O . LEU A 1 185 ? 5.448 -3.036 4.720 1.00 97.56 185 LEU A O 1
ATOM 1493 N N . ILE A 1 186 ? 4.381 -4.982 5.022 1.00 97.25 186 ILE A N 1
ATOM 1494 C CA . ILE A 1 186 ? 5.370 -5.799 4.297 1.00 97.25 186 ILE A CA 1
ATOM 1495 C C . ILE A 1 186 ? 5.492 -5.327 2.841 1.00 97.25 186 ILE A C 1
ATOM 1497 O O . ILE A 1 186 ? 6.603 -5.147 2.337 1.00 97.25 186 ILE A O 1
ATOM 1501 N N . ILE A 1 187 ? 4.360 -5.096 2.169 1.00 97.00 187 ILE A N 1
ATOM 1502 C CA . ILE A 1 187 ? 4.332 -4.625 0.778 1.00 97.00 187 ILE A CA 1
ATOM 1503 C C . ILE A 1 187 ? 4.956 -3.226 0.661 1.00 97.00 187 ILE A C 1
ATOM 1505 O O . ILE A 1 187 ? 5.759 -2.990 -0.246 1.00 97.00 187 ILE A O 1
ATOM 1509 N N . ASP A 1 188 ? 4.611 -2.309 1.568 1.00 97.12 188 ASP A N 1
ATOM 1510 C CA . ASP A 1 188 ? 5.155 -0.949 1.579 1.00 97.12 188 ASP A CA 1
ATOM 1511 C C . ASP A 1 188 ? 6.663 -0.935 1.879 1.00 97.12 188 ASP A C 1
ATOM 1513 O O . ASP A 1 188 ? 7.405 -0.246 1.177 1.00 97.12 188 ASP A O 1
ATOM 1517 N N . CYS A 1 189 ? 7.146 -1.734 2.837 1.00 97.06 189 CYS A N 1
ATOM 1518 C CA . CYS A 1 189 ? 8.578 -1.866 3.120 1.00 97.06 189 CYS A CA 1
ATOM 1519 C C . CYS A 1 189 ? 9.355 -2.395 1.910 1.00 97.06 189 CYS A C 1
ATOM 1521 O O . CYS A 1 189 ? 10.365 -1.803 1.530 1.00 97.06 189 CYS A O 1
ATOM 1523 N N . TYR A 1 190 ? 8.867 -3.456 1.253 1.00 96.69 190 TYR A N 1
ATOM 1524 C CA . TYR A 1 190 ? 9.492 -3.970 0.029 1.00 96.69 190 TYR A CA 1
ATOM 1525 C C . TYR A 1 190 ? 9.580 -2.898 -1.058 1.00 96.69 190 TYR A C 1
ATOM 1527 O O . TYR A 1 190 ? 10.628 -2.726 -1.683 1.00 96.69 190 TYR A O 1
ATOM 1535 N N . TRP A 1 191 ? 8.487 -2.164 -1.279 1.00 96.81 191 TRP A N 1
ATOM 1536 C CA . TRP A 1 191 ? 8.454 -1.097 -2.272 1.00 96.81 191 TRP A CA 1
ATOM 1537 C C . TRP A 1 191 ? 9.474 0.004 -1.958 1.00 96.81 191 TRP A C 1
ATOM 1539 O O . TRP A 1 191 ? 10.178 0.456 -2.861 1.00 96.81 191 TRP A O 1
ATOM 1549 N N . LEU A 1 192 ? 9.588 0.403 -0.687 1.00 97.25 192 LEU A N 1
ATOM 1550 C CA . LEU A 1 192 ? 10.551 1.409 -0.239 1.00 97.25 192 LEU A CA 1
ATOM 1551 C C . LEU A 1 192 ? 11.999 0.946 -0.429 1.00 97.25 192 LEU A C 1
ATOM 1553 O O . LEU A 1 192 ? 12.766 1.657 -1.075 1.00 97.25 192 LEU A O 1
ATOM 1557 N N . TRP A 1 193 ? 12.363 -0.251 0.038 1.00 96.50 193 TRP A N 1
ATOM 1558 C CA . TRP A 1 193 ? 13.724 -0.772 -0.148 1.00 96.50 193 TRP A CA 1
ATOM 1559 C C . TRP A 1 193 ? 14.091 -0.945 -1.621 1.00 96.50 193 TRP A C 1
ATOM 1561 O O . TRP A 1 193 ? 15.214 -0.649 -2.024 1.00 96.50 193 TRP A O 1
ATOM 1571 N N . ASN A 1 194 ? 13.143 -1.373 -2.456 1.00 95.00 194 ASN A N 1
ATOM 1572 C CA . ASN A 1 194 ? 13.387 -1.492 -3.889 1.00 95.00 194 ASN A CA 1
ATOM 1573 C C . ASN A 1 194 ? 13.668 -0.125 -4.541 1.00 95.00 194 ASN A C 1
ATOM 1575 O O . ASN A 1 194 ? 14.496 -0.045 -5.445 1.00 95.00 194 ASN A O 1
ATOM 1579 N N . ASN A 1 195 ? 13.028 0.951 -4.073 1.00 95.38 195 ASN A N 1
ATOM 1580 C CA . ASN A 1 195 ? 13.306 2.308 -4.554 1.00 95.38 195 ASN A CA 1
ATOM 1581 C C . ASN A 1 195 ? 14.628 2.881 -4.031 1.00 95.38 195 ASN A C 1
ATOM 1583 O O . ASN A 1 195 ? 15.227 3.708 -4.712 1.00 95.38 195 ASN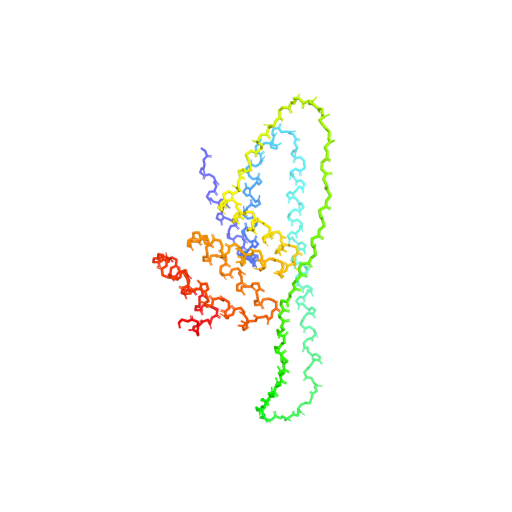 A O 1
ATOM 1587 N N . LEU A 1 196 ? 15.096 2.426 -2.867 1.00 96.44 196 LEU A N 1
ATOM 1588 C CA . LEU A 1 196 ? 16.429 2.740 -2.343 1.00 96.44 196 LEU A CA 1
ATOM 1589 C C . LEU A 1 196 ? 17.551 1.990 -3.089 1.00 96.44 196 LEU A C 1
ATOM 1591 O O . LEU A 1 196 ? 18.725 2.289 -2.904 1.00 96.44 196 LEU A O 1
ATOM 1595 N N . GLY A 1 197 ? 17.209 1.027 -3.954 1.00 95.38 197 GLY A N 1
ATOM 1596 C CA . GLY A 1 197 ? 18.177 0.174 -4.650 1.00 95.38 197 GLY A CA 1
ATOM 1597 C C . GLY A 1 197 ? 18.697 -0.992 -3.801 1.00 95.38 197 GLY A C 1
ATOM 1598 O O . GLY A 1 197 ? 19.526 -1.770 -4.265 1.00 95.38 197 GLY A O 1
ATOM 1599 N N . GLU A 1 198 ? 18.172 -1.174 -2.590 1.00 94.75 198 GLU A N 1
ATOM 1600 C CA . GLU A 1 198 ? 18.601 -2.185 -1.619 1.00 94.75 198 GLU A CA 1
ATOM 1601 C C . GLU A 1 198 ? 17.830 -3.505 -1.776 1.00 94.75 198 GLU A C 1
ATOM 1603 O O . GLU A 1 198 ? 17.298 -4.071 -0.821 1.00 94.75 198 GLU A O 1
ATOM 1608 N N . ARG A 1 199 ? 17.719 -4.014 -3.006 1.00 92.50 199 ARG A N 1
ATOM 1609 C CA . ARG A 1 199 ? 16.809 -5.132 -3.309 1.00 92.50 199 ARG A CA 1
ATOM 1610 C C . ARG A 1 199 ? 17.163 -6.435 -2.581 1.00 92.50 199 ARG A C 1
ATOM 1612 O O . ARG A 1 199 ? 16.259 -7.135 -2.127 1.00 92.50 199 ARG A O 1
ATOM 1619 N N . ASP A 1 200 ? 18.446 -6.762 -2.463 1.00 93.06 200 ASP A N 1
ATOM 1620 C CA . ASP A 1 200 ? 18.894 -8.003 -1.812 1.00 93.06 200 ASP A CA 1
ATOM 1621 C C . ASP A 1 200 ? 18.685 -7.950 -0.290 1.00 93.06 200 ASP A C 1
ATOM 1623 O O . ASP A 1 200 ? 18.249 -8.923 0.337 1.00 93.06 200 ASP A O 1
ATOM 1627 N N . TYR A 1 201 ? 18.910 -6.772 0.298 1.00 93.19 201 TYR A N 1
ATOM 1628 C CA . TYR A 1 201 ? 18.586 -6.502 1.694 1.00 93.19 201 TYR A CA 1
ATOM 1629 C C . TYR A 1 201 ? 17.076 -6.609 1.933 1.00 93.19 201 TYR A C 1
ATOM 1631 O O . TYR A 1 201 ? 16.651 -7.309 2.854 1.00 93.19 201 TYR A O 1
ATOM 1639 N N . ALA A 1 202 ? 16.269 -6.019 1.042 1.00 93.12 202 ALA A N 1
ATOM 1640 C CA . ALA A 1 202 ? 14.814 -6.103 1.084 1.00 93.12 202 ALA A CA 1
ATOM 1641 C C . ALA A 1 202 ? 14.342 -7.555 1.146 1.00 93.12 202 ALA A C 1
ATOM 1643 O O . ALA A 1 202 ? 13.527 -7.891 1.995 1.00 93.12 202 ALA A O 1
ATOM 1644 N N . GLN A 1 203 ? 14.869 -8.418 0.272 1.00 93.81 203 GLN A N 1
ATOM 1645 C CA . GLN A 1 203 ? 14.513 -9.837 0.214 1.00 93.81 203 GLN A CA 1
ATOM 1646 C C . GLN A 1 203 ? 14.831 -10.566 1.521 1.00 93.81 203 GLN A C 1
ATOM 1648 O O . GLN A 1 203 ? 13.983 -11.297 2.034 1.00 93.81 203 GLN A O 1
ATOM 1653 N N . THR A 1 204 ? 16.017 -10.322 2.080 1.00 94.19 204 THR A N 1
ATOM 1654 C CA . THR A 1 204 ? 16.454 -10.940 3.339 1.00 94.19 204 THR A CA 1
ATOM 1655 C C . THR A 1 204 ? 15.549 -10.525 4.500 1.00 94.19 204 THR A C 1
ATOM 1657 O O . THR A 1 204 ? 15.081 -11.376 5.255 1.00 94.19 204 THR A O 1
ATOM 1660 N N . GLN A 1 205 ? 15.240 -9.229 4.614 1.00 93.38 205 GLN A N 1
ATOM 1661 C CA . GLN A 1 205 ? 14.343 -8.718 5.655 1.00 93.38 205 GLN A CA 1
ATOM 1662 C C . GLN A 1 205 ? 12.907 -9.212 5.466 1.00 93.38 205 GLN A C 1
ATOM 1664 O O . GLN A 1 205 ? 12.260 -9.642 6.422 1.00 93.38 205 GLN A O 1
ATOM 1669 N N . LEU A 1 206 ? 12.409 -9.220 4.225 1.00 92.75 206 LEU A N 1
ATOM 1670 C CA . LEU A 1 206 ? 11.067 -9.708 3.928 1.00 92.75 206 LEU A CA 1
ATOM 1671 C C . LEU A 1 206 ? 10.895 -11.167 4.317 1.00 92.75 206 LEU A C 1
ATOM 1673 O O . LEU A 1 206 ? 9.849 -11.516 4.849 1.00 92.75 206 LEU A O 1
ATOM 1677 N N . GLN A 1 207 ? 11.900 -12.011 4.083 1.00 95.19 207 GLN A N 1
ATOM 1678 C CA . GLN A 1 207 ? 11.821 -13.429 4.415 1.00 95.19 207 GLN A CA 1
ATOM 1679 C C . GLN A 1 207 ? 11.490 -13.651 5.897 1.00 95.19 207 GLN A C 1
ATOM 1681 O O . GLN A 1 207 ? 10.653 -14.497 6.212 1.00 95.19 207 GLN A O 1
ATOM 1686 N N . VAL A 1 208 ? 12.077 -12.851 6.794 1.00 95.62 208 VAL A N 1
ATOM 1687 C CA . VAL A 1 208 ? 11.820 -12.919 8.240 1.00 95.62 208 VAL A CA 1
ATOM 1688 C C . VAL A 1 208 ? 10.358 -12.590 8.550 1.00 95.62 208 VAL A C 1
ATOM 1690 O O . VAL A 1 208 ? 9.675 -13.359 9.231 1.00 95.62 208 VAL A O 1
ATOM 1693 N N . TYR A 1 209 ? 9.842 -11.485 8.008 1.00 94.44 209 TYR A N 1
ATOM 1694 C CA . TYR A 1 209 ? 8.451 -11.084 8.232 1.00 94.44 209 TYR A CA 1
ATOM 1695 C C . TYR A 1 209 ? 7.458 -12.056 7.587 1.00 94.44 209 TYR A C 1
ATOM 1697 O O . TYR A 1 209 ? 6.456 -12.417 8.201 1.00 94.44 209 TYR A O 1
ATOM 1705 N N . ILE A 1 210 ? 7.746 -12.545 6.382 1.00 93.44 210 ILE A N 1
ATOM 1706 C CA . ILE A 1 210 ? 6.905 -13.522 5.685 1.00 93.44 210 ILE A CA 1
ATOM 1707 C C . ILE A 1 210 ? 6.807 -14.803 6.509 1.00 93.44 210 ILE A C 1
ATOM 1709 O O . ILE A 1 210 ? 5.702 -15.274 6.755 1.00 93.44 210 ILE A O 1
ATOM 1713 N N . GLN A 1 211 ? 7.922 -15.346 7.000 1.00 95.69 211 GLN A N 1
ATOM 1714 C CA . GLN A 1 211 ? 7.892 -16.546 7.840 1.00 95.69 211 GLN A CA 1
ATOM 1715 C C . GLN A 1 211 ? 7.077 -16.341 9.123 1.00 95.69 211 GLN A C 1
ATOM 1717 O O . GLN A 1 211 ? 6.380 -17.260 9.554 1.00 95.69 211 GLN A O 1
ATOM 1722 N N . LYS A 1 212 ? 7.116 -15.134 9.699 1.00 96.44 212 LYS A N 1
ATOM 1723 C CA . LYS A 1 212 ? 6.363 -14.785 10.909 1.00 96.44 212 LYS A CA 1
ATOM 1724 C C . LYS A 1 212 ? 4.852 -14.664 10.669 1.00 96.44 212 LYS A C 1
ATOM 1726 O O . LYS A 1 212 ? 4.066 -15.196 11.456 1.00 96.44 212 LYS A O 1
ATOM 1731 N N . TYR A 1 213 ? 4.436 -13.972 9.608 1.00 96.38 213 TYR A N 1
ATOM 1732 C CA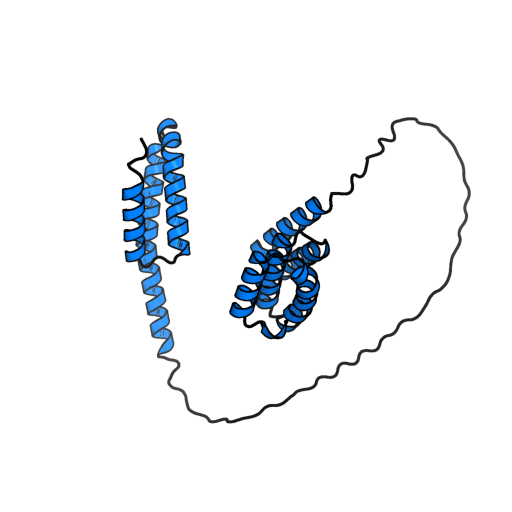 . TYR A 1 213 ? 3.030 -13.605 9.387 1.00 96.38 213 TYR A CA 1
ATOM 1733 C C . TYR A 1 213 ? 2.271 -14.544 8.446 1.00 96.38 213 TYR A C 1
ATOM 1735 O O . TYR A 1 213 ? 1.060 -14.698 8.593 1.00 96.38 213 TYR A O 1
ATOM 1743 N N . LEU A 1 214 ? 2.948 -15.231 7.521 1.00 95.44 214 LEU A N 1
ATOM 1744 C CA . LEU A 1 214 ? 2.297 -16.128 6.559 1.00 95.44 214 LEU A CA 1
ATOM 1745 C C . LEU A 1 214 ? 1.437 -17.226 7.220 1.00 95.44 214 LEU A C 1
ATOM 1747 O O . LEU A 1 214 ? 0.360 -17.503 6.689 1.00 95.44 214 LEU A O 1
ATOM 1751 N N . PRO A 1 215 ? 1.829 -17.840 8.359 1.00 97.38 215 PRO A N 1
ATOM 1752 C CA . PRO A 1 215 ? 0.974 -18.800 9.063 1.00 97.38 215 PRO A CA 1
ATOM 1753 C C . PRO A 1 215 ? -0.286 -18.179 9.683 1.00 97.38 215 PRO A C 1
ATOM 1755 O O . PRO A 1 215 ? -1.236 -18.902 9.971 1.00 97.38 215 PRO A O 1
ATOM 1758 N N . GLN A 1 216 ? -0.291 -16.863 9.904 1.00 97.56 216 GLN A N 1
ATOM 1759 C CA . GLN A 1 216 ? -1.385 -16.122 10.539 1.00 97.56 216 GLN A CA 1
ATOM 1760 C C . GLN A 1 216 ? -2.400 -15.588 9.518 1.00 97.56 216 GLN A C 1
ATOM 1762 O O . GLN A 1 216 ? -3.494 -15.167 9.889 1.00 97.56 216 GLN A O 1
ATOM 1767 N N . PHE A 1 217 ? -2.058 -15.598 8.227 1.00 97.50 217 PHE A N 1
ATOM 1768 C CA . PHE A 1 217 ? -2.937 -15.113 7.170 1.00 97.50 217 PHE A CA 1
ATOM 1769 C C . PHE A 1 217 ? -4.129 -16.044 6.955 1.00 97.50 217 PHE A C 1
ATOM 1771 O O . PHE A 1 217 ? -3.989 -17.257 6.782 1.00 97.50 217 PHE A O 1
ATOM 1778 N N . ASN A 1 218 ? -5.320 -15.449 6.889 1.00 97.44 218 ASN A N 1
ATOM 1779 C CA . ASN A 1 218 ? -6.513 -16.138 6.408 1.00 97.44 218 ASN A CA 1
ATOM 1780 C C . ASN A 1 218 ? -6.400 -16.442 4.894 1.00 97.44 218 ASN A C 1
ATOM 1782 O O . ASN A 1 218 ? -5.460 -16.013 4.218 1.00 97.44 218 ASN A O 1
ATOM 1786 N N . SER A 1 219 ? -7.359 -17.195 4.344 1.00 97.62 219 SER A N 1
ATOM 1787 C CA . SER A 1 219 ? -7.351 -17.589 2.926 1.00 97.62 219 SER A CA 1
ATOM 1788 C C . SER A 1 219 ? -7.279 -16.401 1.968 1.00 97.62 219 SER A C 1
ATOM 1790 O O . SER A 1 219 ? -6.589 -16.472 0.950 1.00 97.62 219 SER A O 1
ATOM 1792 N N . ASP A 1 220 ? -7.964 -15.312 2.307 1.00 97.69 220 ASP A N 1
ATOM 1793 C CA . ASP A 1 220 ? -8.113 -14.148 1.442 1.00 97.69 220 ASP A CA 1
ATOM 1794 C C . ASP A 1 220 ? -6.822 -13.329 1.415 1.00 97.69 220 ASP A C 1
ATOM 1796 O O . ASP A 1 220 ? -6.329 -12.986 0.338 1.00 97.69 220 ASP A O 1
ATOM 1800 N N . LEU A 1 221 ? -6.221 -13.080 2.582 1.00 96.69 221 LEU A N 1
ATOM 1801 C CA . LEU A 1 221 ? -4.904 -12.456 2.706 1.00 96.69 221 LEU A CA 1
ATOM 1802 C C . LEU A 1 221 ? -3.830 -13.291 2.019 1.00 96.69 221 LEU A C 1
ATOM 1804 O O . LEU A 1 221 ? -2.988 -12.746 1.312 1.00 96.69 221 LEU A O 1
ATOM 1808 N N . ARG A 1 222 ? -3.868 -14.618 2.178 1.00 97.31 222 ARG A N 1
ATOM 1809 C CA . ARG A 1 222 ? -2.891 -15.510 1.551 1.00 97.31 222 ARG A CA 1
ATOM 1810 C C . ARG A 1 222 ? -2.972 -15.450 0.030 1.00 97.31 222 ARG A C 1
ATOM 1812 O O . ARG A 1 222 ? -1.941 -15.351 -0.625 1.00 97.31 222 ARG A O 1
ATOM 1819 N N . HIS A 1 223 ? -4.183 -15.427 -0.523 1.00 97.44 223 HIS A N 1
ATOM 1820 C CA . HIS A 1 223 ? -4.389 -15.241 -1.956 1.00 97.44 223 HIS A CA 1
ATOM 1821 C C . HIS A 1 223 ? -3.883 -13.870 -2.437 1.00 97.44 223 HIS A C 1
ATOM 1823 O O . HIS A 1 223 ? -3.221 -13.786 -3.472 1.00 97.44 223 HIS A O 1
ATOM 1829 N N . GLN A 1 224 ? -4.161 -12.792 -1.694 1.00 96.88 224 GLN A N 1
ATOM 1830 C CA . GLN A 1 224 ? -3.652 -11.453 -2.016 1.00 96.88 224 GLN A CA 1
ATOM 1831 C C . GLN A 1 224 ? -2.121 -11.404 -1.987 1.00 96.88 224 GLN A C 1
ATOM 1833 O O . GLN A 1 224 ? -1.502 -10.886 -2.918 1.00 96.88 224 GLN A O 1
ATOM 1838 N N . PHE A 1 225 ? -1.517 -11.995 -0.958 1.00 96.25 225 PHE A N 1
ATOM 1839 C CA . PHE A 1 225 ? -0.074 -12.097 -0.810 1.00 96.25 225 PHE A CA 1
ATOM 1840 C C . PHE A 1 225 ? 0.553 -12.909 -1.950 1.00 96.25 225 PHE A C 1
ATOM 1842 O O . PHE A 1 225 ? 1.506 -12.451 -2.573 1.00 96.25 225 PHE A O 1
ATOM 1849 N N . ASP A 1 226 ? -0.014 -14.063 -2.308 1.00 95.94 226 ASP A N 1
ATOM 1850 C CA . ASP A 1 226 ? 0.466 -14.897 -3.417 1.00 95.94 226 ASP A CA 1
ATOM 1851 C C . ASP A 1 226 ? 0.368 -14.192 -4.780 1.00 95.94 226 ASP A C 1
ATOM 1853 O O . ASP A 1 226 ? 1.290 -14.276 -5.603 1.00 95.94 226 ASP A O 1
ATOM 1857 N N . ALA A 1 227 ? -0.730 -13.469 -5.024 1.00 96.81 227 ALA A N 1
ATOM 1858 C CA . ALA A 1 227 ? -0.908 -12.671 -6.233 1.00 96.81 227 ALA A CA 1
ATOM 1859 C C . ALA A 1 227 ? 0.135 -11.546 -6.320 1.00 96.81 227 ALA A C 1
ATOM 1861 O O . ALA A 1 227 ? 0.716 -11.314 -7.384 1.00 96.81 227 ALA A O 1
ATOM 1862 N N . TRP A 1 228 ? 0.408 -10.880 -5.197 1.00 96.44 228 TRP A N 1
ATOM 1863 C CA . TRP A 1 228 ? 1.445 -9.859 -5.101 1.00 96.44 228 TRP A CA 1
ATOM 1864 C C . TRP A 1 228 ? 2.854 -10.442 -5.314 1.00 96.44 228 TRP A C 1
ATOM 1866 O O . TRP A 1 228 ? 3.583 -9.951 -6.175 1.00 96.44 228 TRP A O 1
ATOM 1876 N N . MET A 1 229 ? 3.202 -11.547 -4.647 1.00 94.56 229 MET A N 1
ATOM 1877 C CA . MET A 1 229 ? 4.485 -12.250 -4.809 1.00 94.56 229 MET A CA 1
ATOM 1878 C C . MET A 1 229 ? 4.756 -12.652 -6.263 1.00 94.56 229 MET A C 1
ATOM 1880 O O . MET A 1 229 ? 5.876 -12.516 -6.754 1.00 94.56 229 MET A O 1
ATOM 1884 N N . THR A 1 230 ? 3.720 -13.123 -6.963 1.00 95.75 230 THR A N 1
ATOM 1885 C CA . THR A 1 230 ? 3.804 -13.494 -8.384 1.00 95.75 230 THR A CA 1
ATOM 1886 C C . THR A 1 230 ? 4.048 -12.276 -9.266 1.00 95.75 230 THR A C 1
ATOM 1888 O O . THR A 1 230 ? 4.895 -12.307 -10.154 1.00 95.75 230 THR A O 1
ATOM 1891 N N . LYS A 1 231 ? 3.341 -11.174 -9.004 1.00 95.62 231 LYS A N 1
ATOM 1892 C CA . LYS A 1 231 ? 3.491 -9.924 -9.753 1.00 95.62 231 LYS A CA 1
ATOM 1893 C C . LYS A 1 231 ? 4.904 -9.342 -9.639 1.00 95.62 231 LYS A C 1
ATOM 1895 O O . LYS A 1 231 ? 5.429 -8.838 -10.628 1.00 95.62 231 LYS A O 1
ATOM 1900 N N . GLU A 1 232 ? 5.507 -9.417 -8.457 1.00 92.94 232 GLU A N 1
ATOM 1901 C CA . GLU A 1 232 ? 6.845 -8.875 -8.187 1.00 92.94 232 GLU A CA 1
ATOM 1902 C C . GLU A 1 232 ? 7.984 -9.878 -8.495 1.00 92.94 232 GLU A C 1
ATOM 1904 O O . GLU A 1 232 ? 9.160 -9.556 -8.325 1.00 92.94 232 GLU A O 1
ATOM 1909 N N . ASN A 1 233 ? 7.655 -11.074 -9.011 1.00 93.75 233 ASN A N 1
ATOM 1910 C CA . ASN A 1 233 ? 8.584 -12.176 -9.310 1.00 93.75 233 ASN A CA 1
ATOM 1911 C C . ASN A 1 233 ? 9.420 -12.632 -8.096 1.00 93.75 233 ASN A C 1
ATOM 1913 O O . ASN A 1 233 ? 10.592 -12.979 -8.231 1.00 93.75 233 ASN A O 1
ATOM 1917 N N . LEU A 1 234 ? 8.819 -12.654 -6.905 1.00 90.81 234 LEU A N 1
ATOM 1918 C CA . LEU A 1 234 ? 9.490 -12.952 -5.633 1.00 90.81 234 LEU A CA 1
ATOM 1919 C C . LEU A 1 234 ? 9.432 -14.437 -5.237 1.00 90.81 234 LEU A C 1
ATOM 1921 O O . LEU A 1 234 ? 9.497 -14.790 -4.062 1.00 90.81 234 LEU A O 1
ATOM 1925 N N . HIS A 1 235 ? 9.298 -15.339 -6.207 1.00 85.69 235 HIS A N 1
ATOM 1926 C CA . HIS A 1 235 ? 9.078 -16.766 -5.947 1.00 85.69 235 HIS A CA 1
ATOM 1927 C C . HIS A 1 235 ? 10.203 -17.456 -5.162 1.00 85.69 235 HIS A C 1
ATOM 1929 O O . HIS A 1 235 ? 9.957 -18.500 -4.567 1.00 85.69 235 HIS A O 1
ATOM 1935 N N . SER A 1 236 ? 11.404 -16.875 -5.134 1.00 84.56 236 SER A N 1
ATOM 1936 C CA . SER A 1 236 ? 12.549 -17.377 -4.368 1.00 84.56 236 SER A CA 1
ATOM 1937 C C . SER A 1 236 ? 12.391 -17.262 -2.848 1.00 84.56 236 SER A C 1
ATOM 1939 O O . SER A 1 236 ? 13.153 -17.900 -2.132 1.00 84.56 236 SER A O 1
ATOM 1941 N N . LEU A 1 237 ? 11.435 -16.470 -2.348 1.00 79.12 237 LEU A N 1
ATOM 1942 C CA . LEU A 1 237 ? 11.229 -16.249 -0.909 1.00 79.12 237 LEU A CA 1
ATOM 1943 C C . LEU A 1 237 ? 10.252 -17.244 -0.253 1.00 79.12 237 LEU A C 1
ATOM 1945 O O . LEU A 1 237 ? 9.972 -17.105 0.938 1.00 79.12 237 LEU A O 1
ATOM 1949 N N . LYS A 1 238 ? 9.688 -18.191 -1.017 1.00 65.31 238 LYS A N 1
ATOM 1950 C CA . LYS A 1 238 ? 8.767 -19.217 -0.500 1.00 65.31 238 LYS A CA 1
ATOM 1951 C C . LYS A 1 238 ? 9.485 -20.402 0.132 1.00 65.31 238 LYS A C 1
ATOM 1953 O O . LYS A 1 238 ? 10.536 -20.812 -0.402 1.00 65.31 238 LYS A O 1
#

Nearest PDB structures (foldseek):
  7aoi-assembly1_BE  TM=7.402E-01  e=1.695E-01  Trypanosoma brucei
  4r7s-assembly1_A  TM=6.404E-01  e=1.892E-01  Parabacteroides merdae ATCC 43184
  4lct-assembly2_D  TM=7.848E-01  e=6.349E-01  Arabidopsis thaliana
  5waq-assembly1_A  TM=6.647E-01  e=5.383E-01  Neisseria gonorrhoeae FA 1090
  8gl8-assembly1_I  TM=5.958E-01  e=5.687E-01  Flavobacterium johnsoniae

pLDDT: mean 76.27, std 20.62, range [33.59, 98.56]

Radius of gyration: 30.76 Å; Cα contacts (8 Å, |Δi|>4): 89; chains: 1; bounding box: 74×53×94 Å

Foldseek 3Di:
DPVPVVVVVVVLVVVCVVLVDDPVRSVVVVVVVVVLVVCVVVCVVVVVVVVSVVVVVVVVVVSVVVVVVVVVVVVVVVVVPVVPPPDDDDDDDDDDDDDDDDDDDDDDDDDDDDDDDDDDDDDDDDDDDDDPPVPPPPPPDLVVQLVVLQVVLVVCVVVVNLVSNLVSLVVSLVSPDQLVVLLVSLVSNQVSCVVVVNNVVNLVSSLVSCVVRVVVDDPVSNVVSVVVCVVVVVVVSD

InterPro domains:
  IPR019734 Tetratricopeptide repeat [PS50005] (146-179)

Solvent-accessible surface area (backbone atoms only — not comparable to full-atom values): 14846 Å² total; per-residue (Å²): 142,69,88,71,53,64,67,52,53,51,52,51,54,54,53,41,59,78,68,70,54,52,74,68,56,51,52,51,53,50,51,50,52,51,51,51,62,68,43,44,69,59,38,64,72,70,68,47,55,65,63,53,53,49,52,53,52,52,52,55,50,51,56,60,52,50,62,55,59,52,54,54,52,55,52,57,58,54,65,66,58,72,77,74,77,82,74,77,93,74,90,82,81,87,82,91,77,91,82,86,81,85,79,88,78,80,87,80,85,83,83,89,85,84,88,83,87,80,90,82,83,85,87,82,88,81,93,77,91,78,81,85,73,76,75,76,79,72,71,76,51,68,68,60,52,36,53,50,29,45,54,51,16,50,54,27,47,77,67,73,34,48,71,59,14,37,54,28,38,51,50,29,59,72,69,66,52,59,58,74,58,37,53,55,45,52,55,52,40,44,53,38,28,48,74,74,67,41,48,70,59,34,52,59,56,46,43,57,55,47,69,68,44,59,85,66,43,53,76,67,56,44,51,53,50,52,53,50,37,59,74,71,68,46,71,86,70,112

Mean predicted aligned error: 19.27 Å

Secondary structure (DSSP, 8-state):
--TTHHHHHHHHHHHHHHTT--HHHHHHHHHHHHHHHHHHHHHHHHT-HHHHHHHHHHHHHHHHHHHHHHHHHHHHHHHTTSSSS-S---------------------------------------------------PPPHHHHHHHHHHHHHHHHHTT-HHHHHHHHHHHHHT---HHHHHHHHHHHHHHHHHTT-HHHHHHHHHHHHHHHGGG--HHHHHHHHHHHHHTT-GGG-